Protein AF-A0ABD3KG36-F1 (afdb_monomer_lite)

Foldseek 3Di:
DDDDDDPPPPDDDDDDDDDDDPDDDDDDDDDDDDDDDDDDDDDDDDDDDDDDDDDDDDDPPDPPDPPPPDDPPPPCPDDVVVVVVVVVVVVVVVVVVVVVVVVVVVVVVVVVVVVVVVVVVVVVVVVVVVVVVVVVVVVVVVVVVVVVVVVVVVVVVVVVVVVVVVVVVVVVVVVVVVVVVVVVVVVVVCVVVVPDDPPPDDDPDD

Secondary structure (DSSP, 8-state):
-----------PPPPPPPP-PPPPPPPPPPPP---------------------------------------------S-HHHHHHHHHHHHHHHHHHHHHHHHHHHHHHHHHHHHHHHHHHHHHHHHHHHHHHHHHHHHHHHHHHHHHHHHHHHHHHHHHHHHHHHHHHHHHHHHHHHHHHHHHHHHHHHHHHT---TT--SS---

Structure (mmCIF, N/CA/C/O backbone):
data_AF-A0ABD3KG36-F1
#
_entry.id   AF-A0ABD3KG36-F1
#
loop_
_atom_site.group_PDB
_atom_site.id
_atom_site.type_symbol
_atom_site.label_atom_id
_atom_site.label_alt_id
_atom_site.label_comp_id
_atom_site.label_asym_id
_atom_site.label_entity_id
_atom_site.label_seq_id
_atom_site.pdbx_PDB_ins_code
_atom_site.Cartn_x
_atom_site.Cartn_y
_atom_site.Cartn_z
_atom_site.occupancy
_atom_site.B_iso_or_equiv
_atom_site.auth_seq_id
_atom_site.auth_comp_id
_atom_site.auth_asym_id
_atom_site.auth_atom_id
_atom_site.pdbx_PDB_model_num
ATOM 1 N N . MET A 1 1 ? -66.578 6.302 32.938 1.00 40.97 1 MET A N 1
ATOM 2 C CA . MET A 1 1 ? -65.905 7.606 33.119 1.00 40.97 1 MET A CA 1
ATOM 3 C C . MET A 1 1 ? -64.472 7.309 33.538 1.00 40.97 1 MET A C 1
ATOM 5 O O . MET A 1 1 ? -64.312 6.647 34.552 1.00 40.97 1 MET A O 1
ATOM 9 N N . ALA A 1 2 ? -63.443 7.667 32.778 1.00 44.34 2 ALA A N 1
ATOM 10 C CA . ALA A 1 2 ? -63.460 8.282 31.448 1.00 44.34 2 ALA A CA 1
ATOM 11 C C . ALA A 1 2 ? -62.473 7.566 30.510 1.00 44.34 2 ALA A C 1
ATOM 13 O O . ALA A 1 2 ? -61.521 6.939 30.967 1.00 44.34 2 ALA A O 1
ATOM 14 N N . GLU A 1 3 ? -62.765 7.643 29.216 1.00 46.91 3 GLU A N 1
ATOM 15 C CA . GLU A 1 3 ? -61.807 7.419 28.130 1.00 46.91 3 GLU A CA 1
ATOM 16 C C . GLU A 1 3 ? -61.189 8.788 27.761 1.00 46.91 3 GLU A C 1
ATOM 18 O O . GLU A 1 3 ? -61.653 9.799 28.290 1.00 46.91 3 GLU A O 1
ATOM 23 N N . GLU A 1 4 ? -60.180 8.825 26.879 1.00 52.03 4 GLU A N 1
ATOM 24 C CA . GLU A 1 4 ? -59.377 10.024 26.528 1.00 52.03 4 GLU A CA 1
ATOM 25 C C . GLU A 1 4 ? -58.545 10.637 27.687 1.00 52.03 4 GLU A C 1
ATOM 27 O O . GLU A 1 4 ? -58.865 10.513 28.866 1.00 52.03 4 GLU A O 1
ATOM 32 N N . ASP A 1 5 ? -57.417 11.312 27.446 1.00 54.12 5 ASP A N 1
ATOM 33 C CA . ASP A 1 5 ? -56.493 11.289 26.299 1.00 54.12 5 ASP A CA 1
ATOM 34 C C . ASP A 1 5 ? -55.080 11.610 26.818 1.00 54.12 5 ASP A C 1
ATOM 36 O O . ASP A 1 5 ? -54.905 12.585 27.544 1.00 54.12 5 ASP A O 1
ATOM 40 N N . GLN A 1 6 ? -54.079 10.815 26.414 1.00 51.75 6 GLN A N 1
ATOM 41 C CA . GLN A 1 6 ? -52.673 11.239 26.322 1.00 51.75 6 GLN A CA 1
ATOM 42 C C . GLN A 1 6 ? -51.944 10.496 25.184 1.00 51.75 6 GLN A C 1
ATOM 44 O O . GLN A 1 6 ? -50.951 9.794 25.405 1.00 51.75 6 GLN A O 1
ATOM 49 N N . ARG A 1 7 ? -52.379 10.666 23.927 1.00 57.72 7 ARG A N 1
ATOM 50 C CA . ARG A 1 7 ? -51.543 10.328 22.754 1.00 57.72 7 ARG A CA 1
ATOM 51 C C . ARG A 1 7 ? -50.406 11.347 22.588 1.00 57.72 7 ARG A C 1
ATOM 53 O O . ARG A 1 7 ? -50.377 12.143 21.652 1.00 57.72 7 ARG A O 1
ATOM 60 N N . ALA A 1 8 ? -49.426 11.289 23.492 1.00 57.50 8 ALA A N 1
ATOM 61 C CA . ALA A 1 8 ? -48.210 12.095 23.429 1.00 57.50 8 ALA A CA 1
ATOM 62 C C . ALA A 1 8 ? -47.490 11.882 22.082 1.00 57.50 8 ALA A C 1
ATOM 64 O O . ALA A 1 8 ? -46.948 10.810 21.805 1.00 57.50 8 ALA A O 1
ATOM 65 N N . ALA A 1 9 ? -47.515 12.904 21.223 1.00 58.00 9 ALA A N 1
ATOM 66 C CA . ALA A 1 9 ? -47.020 12.808 19.855 1.00 58.00 9 ALA A CA 1
ATOM 67 C C . ALA A 1 9 ? -45.500 12.575 19.828 1.00 58.00 9 ALA A C 1
ATOM 69 O O . ALA A 1 9 ? -44.713 13.470 20.144 1.00 58.00 9 ALA A O 1
ATOM 70 N N . TYR A 1 10 ? -45.087 11.372 19.420 1.00 47.84 10 TYR A N 1
ATOM 71 C CA . TYR A 1 10 ? -43.683 10.961 19.377 1.00 47.84 10 TYR A CA 1
ATOM 72 C C . TYR A 1 10 ? -42.945 11.657 18.220 1.00 47.84 10 TYR A C 1
ATOM 74 O O . TYR A 1 10 ? -42.792 11.124 17.120 1.00 47.84 10 TYR A O 1
ATOM 82 N N . LYS A 1 11 ? -42.537 12.907 18.452 1.00 65.19 11 LYS A N 1
ATOM 83 C CA . LYS A 1 11 ? -41.874 13.756 17.460 1.00 65.19 11 LYS A CA 1
ATOM 84 C C . LYS A 1 11 ? -40.488 13.189 17.144 1.00 65.19 11 LYS A C 1
ATOM 86 O O . LYS A 1 11 ? -39.602 13.205 17.995 1.00 65.19 11 LYS A O 1
ATOM 91 N N . ALA A 1 12 ? -40.315 12.682 15.923 1.00 67.50 12 ALA A N 1
ATOM 92 C CA . ALA A 1 12 ? -39.063 12.074 15.485 1.00 67.50 12 ALA A CA 1
ATOM 93 C C . ALA A 1 12 ? -37.871 13.048 15.639 1.00 67.50 12 ALA A C 1
ATOM 95 O O . ALA A 1 12 ? -38.026 14.244 15.363 1.00 67.50 12 ALA A O 1
ATOM 96 N N . PRO A 1 13 ? -36.686 12.565 16.065 1.00 68.25 13 PRO A N 1
ATOM 97 C CA . PRO A 1 13 ? -35.500 13.404 16.189 1.00 68.25 13 PRO A CA 1
ATOM 98 C C . PRO A 1 13 ? -35.068 13.943 14.820 1.00 68.25 13 PRO A C 1
ATOM 100 O O . PRO A 1 13 ? -35.192 13.264 13.799 1.00 68.25 13 PRO A O 1
ATOM 103 N N . ALA A 1 14 ? -34.553 15.173 14.801 1.00 72.50 14 ALA A N 1
ATOM 104 C CA . ALA A 1 14 ? -34.110 15.820 13.571 1.00 72.50 14 ALA A CA 1
ATOM 105 C C . ALA A 1 14 ? -32.947 15.046 12.910 1.00 72.50 14 ALA A C 1
ATOM 107 O O . ALA A 1 14 ? -32.081 14.525 13.620 1.00 72.50 14 ALA A O 1
ATOM 108 N N . PRO A 1 15 ? -32.889 14.977 11.565 1.00 73.12 15 PRO A N 1
ATOM 109 C CA . PRO A 1 15 ? -31.796 14.310 10.867 1.00 73.12 15 PRO A CA 1
ATOM 110 C C . PRO A 1 15 ? -30.461 15.016 11.135 1.00 73.12 15 PRO A C 1
ATOM 112 O O . PRO A 1 15 ? -30.390 16.245 11.170 1.00 73.12 15 PRO A O 1
ATOM 115 N N . PHE A 1 16 ? -29.394 14.230 11.296 1.00 66.50 16 PHE A N 1
ATOM 116 C CA . PHE A 1 16 ? -28.053 1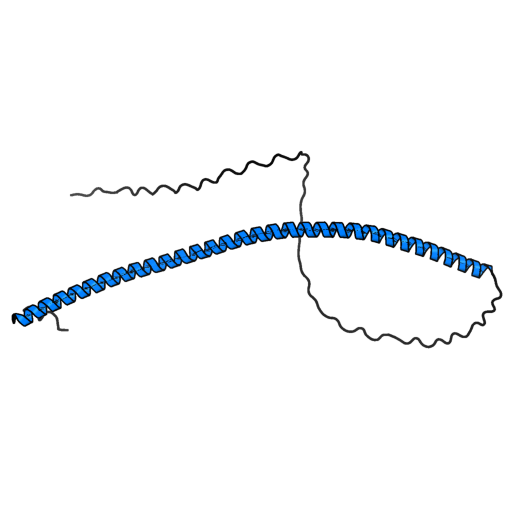4.748 11.569 1.00 66.50 16 PHE A CA 1
ATOM 117 C C . PHE A 1 16 ? -27.581 15.738 10.486 1.00 66.50 16 PHE A C 1
ATOM 119 O O . PHE A 1 16 ? -27.806 15.490 9.295 1.00 66.50 16 PHE A O 1
ATOM 126 N N . PRO A 1 17 ? -26.873 16.823 10.859 1.00 70.06 17 PRO A N 1
ATOM 127 C CA . PRO A 1 17 ? -26.288 17.734 9.885 1.00 70.06 17 PRO A CA 1
ATOM 128 C C . PRO A 1 17 ? -25.271 16.984 9.016 1.00 70.06 17 PRO A C 1
ATOM 130 O O . PRO A 1 17 ? -24.325 16.372 9.515 1.00 70.06 17 PRO A O 1
ATOM 133 N N . ARG A 1 18 ? -25.466 17.030 7.694 1.00 69.12 18 ARG A N 1
ATOM 134 C CA . ARG A 1 18 ? -24.527 16.449 6.729 1.00 69.12 18 ARG A CA 1
ATOM 135 C C . ARG A 1 18 ? -23.174 17.171 6.855 1.00 69.12 18 ARG A C 1
ATOM 137 O O . ARG A 1 18 ? -23.177 18.401 6.815 1.00 69.12 18 ARG A O 1
ATOM 144 N N . PRO A 1 19 ? -22.034 16.457 6.946 1.00 63.38 19 PRO A N 1
ATOM 145 C CA . PRO A 1 19 ? -20.720 17.092 6.985 1.00 63.38 19 PRO A CA 1
ATOM 146 C C . PRO A 1 19 ? -20.525 18.042 5.801 1.00 63.38 19 PRO A C 1
ATOM 148 O O . PRO A 1 19 ? -20.663 17.644 4.640 1.00 63.38 19 PRO A O 1
ATOM 151 N N . THR A 1 20 ? -20.209 19.301 6.093 1.00 63.84 20 THR A N 1
ATOM 152 C CA . THR A 1 20 ? -19.907 20.314 5.083 1.00 63.84 20 THR A CA 1
ATOM 153 C C . THR A 1 20 ? -18.572 19.979 4.426 1.00 63.84 20 THR A C 1
ATOM 155 O O . THR A 1 20 ? -17.502 20.154 5.006 1.00 63.84 20 THR A O 1
ATOM 158 N N . ARG A 1 21 ? -18.627 19.468 3.191 1.00 67.19 21 ARG A N 1
ATOM 159 C CA . ARG A 1 21 ? -17.431 19.258 2.368 1.00 67.19 21 ARG A CA 1
ATOM 160 C C . ARG A 1 21 ? -16.723 20.613 2.194 1.00 67.19 21 ARG A C 1
ATOM 162 O O . ARG A 1 21 ? -17.381 21.542 1.723 1.00 67.19 21 ARG A O 1
ATOM 169 N N . PRO A 1 22 ? -15.428 20.747 2.540 1.00 74.25 22 PRO A N 1
ATOM 170 C CA . PRO A 1 22 ? -14.699 21.988 2.298 1.00 74.25 22 PRO A CA 1
ATOM 171 C C . PRO A 1 22 ? -14.693 22.310 0.794 1.00 74.25 22 PRO A C 1
ATOM 173 O O . PRO A 1 22 ? -14.743 21.383 -0.028 1.00 74.25 22 PRO A O 1
ATOM 176 N N . PRO A 1 23 ? -14.652 23.599 0.409 1.00 74.00 23 PRO A N 1
ATOM 177 C CA . PRO A 1 23 ? -14.590 23.976 -0.997 1.00 74.00 23 PRO A CA 1
ATOM 178 C C . PRO A 1 23 ? -13.350 23.352 -1.659 1.00 74.00 23 PRO A C 1
ATOM 180 O O . PRO A 1 23 ? -12.314 23.206 -1.002 1.00 74.00 23 PRO A O 1
ATOM 183 N N . PRO A 1 24 ? -13.431 22.955 -2.943 1.00 74.06 24 PRO A N 1
ATOM 184 C CA . PRO A 1 24 ? -12.251 22.498 -3.665 1.00 74.06 24 PRO A CA 1
ATOM 185 C C . PRO A 1 24 ? -11.207 23.627 -3.727 1.00 74.06 24 PRO A C 1
ATOM 187 O O . PRO A 1 24 ? -11.591 24.799 -3.787 1.00 74.06 24 PRO A O 1
ATOM 190 N N . PRO A 1 25 ? -9.900 23.306 -3.733 1.00 77.19 25 PRO A N 1
ATOM 191 C CA . PRO A 1 25 ? -8.873 24.311 -3.981 1.00 77.19 25 PRO A CA 1
ATOM 192 C C . PRO A 1 25 ? -9.091 24.958 -5.362 1.00 77.19 25 PRO A C 1
ATOM 194 O O . PRO A 1 25 ? -9.602 24.291 -6.269 1.00 77.19 25 PRO A O 1
ATOM 197 N N . PRO A 1 26 ? -8.715 26.238 -5.543 1.00 75.00 26 PRO A N 1
ATOM 198 C CA . PRO A 1 26 ? -8.823 26.896 -6.839 1.00 75.00 26 PRO A CA 1
ATOM 199 C C . PRO A 1 26 ? -7.979 26.150 -7.889 1.00 75.00 26 PRO A C 1
ATOM 201 O O . PRO A 1 26 ? -6.908 25.634 -7.554 1.00 75.00 26 PRO A O 1
ATOM 204 N N . PRO A 1 27 ? -8.440 26.070 -9.150 1.00 69.75 27 PRO A N 1
ATOM 205 C CA . PRO A 1 27 ? -7.689 25.400 -10.203 1.00 69.75 27 PRO A CA 1
ATOM 206 C C . PRO A 1 27 ? -6.368 26.137 -10.493 1.00 69.75 27 PRO A C 1
ATOM 208 O O . PRO A 1 27 ? -6.311 27.363 -10.360 1.00 69.75 27 PRO A O 1
ATOM 211 N N . PRO A 1 28 ? -5.310 25.422 -10.919 1.00 70.44 28 PRO A N 1
ATOM 212 C CA . PRO A 1 28 ? -4.103 26.063 -11.433 1.00 70.44 28 PRO A CA 1
ATOM 213 C C . PRO A 1 28 ? -4.425 26.894 -12.692 1.00 70.44 28 PRO A C 1
ATOM 215 O O . PRO A 1 28 ? -5.382 26.573 -13.405 1.00 70.44 28 PRO A O 1
ATOM 218 N N . PRO A 1 29 ? -3.643 27.948 -12.992 1.00 62.38 29 PRO A N 1
ATOM 219 C CA . PRO A 1 29 ? -3.858 28.770 -14.180 1.00 62.38 29 PRO A CA 1
ATOM 220 C C . PRO A 1 29 ? -3.738 27.926 -15.465 1.00 62.38 29 PRO A C 1
ATOM 222 O O . PRO A 1 29 ? -2.893 27.028 -15.528 1.00 62.38 29 PRO A O 1
ATOM 225 N N . PRO A 1 30 ? -4.576 28.184 -16.485 1.00 55.06 30 PRO A N 1
ATOM 226 C CA . PRO A 1 30 ? -4.678 27.312 -17.649 1.00 55.06 30 PRO A CA 1
ATOM 227 C C . PRO A 1 30 ? -3.452 27.421 -18.575 1.00 55.06 30 PRO A C 1
ATOM 229 O O . PRO A 1 30 ? -3.008 28.535 -18.865 1.00 55.06 30 PRO A O 1
ATOM 232 N N . PRO A 1 31 ? -2.934 26.298 -19.110 1.00 55.38 31 PRO A N 1
ATOM 233 C CA . PRO A 1 31 ? -2.068 26.325 -20.284 1.00 55.38 31 PRO A CA 1
ATOM 234 C C . PRO A 1 31 ? -2.872 26.727 -21.533 1.00 55.38 31 PRO A C 1
ATOM 236 O O . PRO A 1 31 ? -4.088 26.533 -21.592 1.00 55.38 31 PRO A O 1
ATOM 239 N N . ALA A 1 32 ? -2.197 27.272 -22.545 1.00 41.72 32 ALA A N 1
ATOM 240 C CA . ALA A 1 32 ? -2.843 27.677 -23.793 1.00 41.72 32 ALA A CA 1
ATOM 241 C C . ALA A 1 32 ? -3.321 26.468 -24.629 1.00 41.72 32 ALA A C 1
ATOM 243 O O . ALA A 1 32 ? -2.584 25.502 -24.820 1.00 41.72 32 ALA A O 1
ATOM 244 N N . ALA A 1 33 ? -4.554 26.560 -25.132 1.00 40.12 33 ALA A N 1
ATOM 245 C CA . ALA A 1 33 ? -5.187 25.683 -26.131 1.00 40.12 33 ALA A CA 1
ATOM 246 C C . ALA A 1 33 ? -4.896 26.206 -27.569 1.00 40.12 33 ALA A C 1
ATOM 248 O O . ALA A 1 33 ? -4.331 27.303 -27.657 1.00 40.12 33 ALA A O 1
ATOM 249 N N . PRO A 1 34 ? -5.281 25.541 -28.693 1.00 44.28 34 PRO A N 1
ATOM 250 C CA . PRO A 1 34 ? -6.168 24.370 -28.896 1.00 44.28 34 PRO A CA 1
ATOM 251 C C . PRO A 1 34 ? -5.430 23.182 -29.596 1.00 44.28 34 PRO A C 1
ATOM 253 O O . PRO A 1 34 ? -4.205 23.163 -29.559 1.00 44.28 34 PRO A O 1
ATOM 256 N N . GLU A 1 35 ? -6.009 22.113 -30.175 1.00 36.38 35 GLU A N 1
ATOM 257 C CA . GLU A 1 35 ? -7.391 21.709 -30.540 1.00 36.38 35 GLU A CA 1
ATOM 258 C C . GLU A 1 35 ? -7.747 20.269 -30.079 1.00 36.38 35 GLU A C 1
ATOM 260 O O . GLU A 1 35 ? -6.938 19.554 -29.489 1.00 36.38 35 GLU A O 1
ATOM 265 N N . GLU A 1 36 ? -8.977 19.829 -30.372 1.00 32.34 36 GLU A N 1
ATOM 266 C CA . GLU A 1 36 ? -9.433 18.434 -30.275 1.00 32.34 36 GLU A CA 1
ATOM 267 C C . GLU A 1 36 ? -9.136 17.622 -31.554 1.00 32.34 36 GLU A C 1
ATOM 269 O O . GLU A 1 36 ? -9.196 18.175 -32.650 1.00 32.34 36 GLU A O 1
ATOM 274 N N . ARG A 1 37 ? -9.030 16.281 -31.445 1.00 35.00 37 ARG A N 1
ATOM 275 C CA . ARG A 1 37 ? -10.054 15.351 -32.006 1.00 35.00 37 ARG A CA 1
ATOM 276 C C . ARG A 1 37 ? -9.791 13.852 -31.758 1.00 35.00 37 ARG A C 1
ATOM 278 O O . ARG A 1 37 ? -8.978 13.216 -32.412 1.00 35.00 37 ARG A O 1
ATOM 285 N N . THR A 1 38 ? -10.605 13.296 -30.855 1.00 27.61 38 THR A N 1
ATOM 286 C CA . THR A 1 38 ? -11.368 12.026 -30.971 1.00 27.61 38 THR A CA 1
ATOM 287 C C . THR A 1 38 ? -10.770 10.759 -31.620 1.00 27.61 38 THR A C 1
ATOM 289 O O . THR A 1 38 ? -10.516 10.728 -32.821 1.00 27.61 38 THR A O 1
ATOM 292 N N . SER A 1 39 ? -10.886 9.654 -30.858 1.00 34.50 39 SER A N 1
ATOM 293 C CA . SER A 1 39 ? -11.114 8.230 -31.236 1.00 34.50 39 SER A CA 1
ATOM 294 C C . SER A 1 39 ? -10.013 7.242 -30.801 1.00 34.50 39 SER A C 1
ATOM 296 O O . SER A 1 39 ? -8.845 7.596 -30.736 1.00 34.50 39 SER A O 1
ATOM 298 N N . ARG A 1 40 ? -10.308 5.948 -30.598 1.00 29.70 40 ARG A N 1
ATOM 299 C CA . ARG A 1 40 ? -11.126 5.246 -29.569 1.00 29.70 40 ARG A CA 1
ATOM 300 C C . ARG A 1 40 ? -11.218 3.759 -29.972 1.00 29.70 40 ARG A C 1
ATOM 302 O O . ARG A 1 40 ? -11.674 3.472 -31.069 1.00 29.70 40 ARG A O 1
ATOM 309 N N . ALA A 1 41 ? -10.964 2.859 -29.011 1.00 30.55 41 ALA A N 1
ATOM 310 C CA . ALA A 1 41 ? -11.044 1.386 -29.105 1.00 30.55 41 ALA A CA 1
ATOM 311 C C . ALA A 1 41 ? -9.900 0.712 -29.912 1.00 30.55 41 ALA A C 1
ATOM 313 O O . ALA A 1 41 ? -9.328 1.336 -30.794 1.00 30.55 41 ALA A O 1
ATOM 314 N N . LYS A 1 42 ? -9.492 -0.536 -29.617 1.00 29.34 42 LYS A N 1
ATOM 315 C CA . LYS A 1 42 ? -10.020 -1.525 -28.641 1.00 29.34 42 LYS A CA 1
ATOM 316 C C . LYS A 1 42 ? -8.896 -2.360 -27.971 1.00 29.34 42 LYS A C 1
ATOM 318 O O . LYS A 1 42 ? -7.780 -2.424 -28.468 1.00 29.34 42 LYS A O 1
ATOM 323 N N . LYS A 1 43 ? -9.264 -3.002 -26.851 1.00 28.12 43 LYS A N 1
ATOM 324 C CA . LYS A 1 43 ? -8.712 -4.232 -26.220 1.00 28.12 43 LYS A CA 1
ATOM 325 C C . LYS A 1 43 ? -8.604 -5.394 -27.254 1.00 28.12 43 LYS A C 1
ATOM 327 O O . LYS A 1 43 ? -9.086 -5.220 -28.369 1.00 28.12 43 LYS A O 1
ATOM 332 N N . GLU A 1 44 ? -8.047 -6.589 -27.029 1.00 29.80 44 GLU A N 1
ATOM 333 C CA . GLU A 1 44 ? -7.830 -7.505 -25.878 1.00 29.80 44 GLU A CA 1
ATOM 334 C C . GLU A 1 44 ? -6.550 -8.377 -26.160 1.00 29.80 44 GLU A C 1
ATOM 336 O O . GLU A 1 44 ? -6.179 -8.458 -27.325 1.00 29.80 44 GLU A O 1
ATOM 341 N N . GLU A 1 45 ? -5.860 -9.135 -25.276 1.00 30.78 45 GLU A N 1
ATOM 342 C CA . GLU A 1 45 ? -5.658 -9.201 -23.799 1.00 30.78 45 GLU A CA 1
ATOM 343 C C . GLU A 1 45 ? -4.632 -10.355 -23.445 1.00 30.78 45 GLU A C 1
ATOM 345 O O . GLU A 1 45 ? -4.585 -11.325 -24.195 1.00 30.78 45 GLU A O 1
ATOM 350 N N . LYS A 1 46 ? -3.886 -10.298 -22.306 1.00 29.53 46 LYS A N 1
ATOM 351 C CA . LYS A 1 46 ? -3.014 -11.348 -21.645 1.00 29.53 46 LYS A CA 1
ATOM 352 C C . LYS A 1 46 ? -1.646 -11.781 -22.258 1.00 29.53 46 LYS A C 1
ATOM 354 O O . LYS A 1 46 ? -1.387 -11.499 -23.418 1.00 29.53 46 LYS A O 1
ATOM 359 N N . GLU A 1 47 ? -0.754 -12.549 -21.583 1.00 28.58 47 GLU A N 1
ATOM 360 C CA . GLU A 1 47 ? -0.222 -12.592 -20.179 1.00 28.58 47 GLU A CA 1
ATOM 361 C C . GLU A 1 47 ? 0.755 -13.793 -19.977 1.00 28.58 47 GLU A C 1
ATOM 363 O O . GLU A 1 47 ? 0.391 -14.911 -20.313 1.00 28.58 47 GLU A O 1
ATOM 368 N N . ALA A 1 48 ? 1.927 -13.550 -19.357 1.00 34.09 48 ALA A N 1
ATOM 369 C CA . ALA A 1 48 ? 2.872 -14.491 -18.697 1.00 34.09 48 ALA A CA 1
ATOM 370 C C . ALA A 1 48 ? 3.502 -15.704 -19.467 1.00 34.09 48 ALA A C 1
ATOM 372 O O . ALA A 1 48 ? 2.943 -16.204 -20.439 1.00 34.09 48 ALA A O 1
ATOM 373 N N . PRO A 1 49 ? 4.696 -16.194 -19.044 1.00 49.34 49 PRO A N 1
ATOM 374 C CA . PRO A 1 49 ? 5.381 -17.361 -19.626 1.00 49.34 49 PRO A CA 1
ATOM 375 C C . PRO A 1 49 ? 5.377 -18.598 -18.703 1.00 49.34 49 PRO A C 1
ATOM 377 O O . PRO A 1 49 ? 5.190 -18.451 -17.499 1.00 49.34 49 PRO A O 1
ATOM 380 N N . GLU A 1 50 ? 5.785 -19.773 -19.209 1.00 31.14 50 GLU A N 1
ATOM 381 C CA . GLU A 1 50 ? 6.647 -20.653 -18.399 1.00 31.14 50 GLU A CA 1
ATOM 382 C C . GLU A 1 50 ? 7.579 -21.589 -19.198 1.00 31.14 50 GLU A C 1
ATOM 384 O O . GLU A 1 50 ? 7.414 -21.841 -20.390 1.00 31.14 50 GLU A O 1
ATOM 389 N N . ASN A 1 51 ? 8.627 -22.022 -18.500 1.00 32.66 51 ASN A N 1
ATOM 390 C CA . ASN A 1 51 ? 9.816 -22.758 -18.934 1.00 32.66 51 ASN A CA 1
ATOM 391 C C . ASN A 1 51 ? 9.541 -24.264 -19.139 1.00 32.66 51 ASN A C 1
ATOM 393 O O . ASN A 1 51 ? 8.808 -24.837 -18.339 1.00 32.66 51 ASN A O 1
ATOM 397 N N . ASN A 1 52 ? 10.194 -24.929 -20.110 1.00 32.84 52 ASN A N 1
ATOM 398 C CA . ASN A 1 52 ? 10.532 -26.362 -19.996 1.00 32.84 52 ASN A CA 1
ATOM 399 C C . ASN A 1 52 ? 11.678 -26.824 -20.935 1.00 32.84 52 ASN A C 1
ATOM 401 O O . ASN A 1 52 ? 11.483 -27.072 -22.121 1.00 32.84 52 ASN A O 1
ATOM 405 N N . VAL A 1 53 ? 12.877 -26.933 -20.354 1.00 34.19 53 VAL A N 1
ATOM 406 C CA . VAL A 1 53 ? 13.894 -28.006 -20.494 1.00 34.19 53 VAL A CA 1
ATOM 407 C C . VAL A 1 53 ? 13.930 -28.851 -21.794 1.00 34.19 53 VAL A C 1
ATOM 409 O O . VAL A 1 53 ? 13.068 -29.689 -22.044 1.00 34.19 53 VAL A O 1
ATOM 412 N N . SER A 1 54 ? 15.037 -28.740 -22.541 1.00 38.09 54 SER A N 1
ATOM 413 C CA . SER A 1 54 ? 15.437 -29.634 -23.650 1.00 38.09 54 SER A CA 1
ATOM 414 C C . SER A 1 54 ? 15.813 -31.055 -23.185 1.00 38.09 54 SER A C 1
ATOM 416 O O . SER A 1 54 ? 16.189 -31.241 -22.027 1.00 38.09 54 SER A O 1
ATOM 418 N N . PRO A 1 55 ? 15.885 -32.045 -24.100 1.00 37.84 55 PRO A N 1
ATOM 419 C CA . PRO A 1 55 ? 17.236 -32.495 -24.484 1.00 37.84 55 PRO A CA 1
ATOM 420 C C . PRO A 1 55 ? 17.402 -32.974 -25.949 1.00 37.84 55 PRO A C 1
ATOM 422 O O . PRO A 1 55 ? 16.448 -33.112 -26.703 1.00 37.84 55 PRO A O 1
ATOM 425 N N . ALA A 1 56 ? 18.655 -33.307 -26.285 1.00 28.62 56 ALA A N 1
ATOM 426 C CA . ALA A 1 56 ? 19.080 -34.242 -27.337 1.00 28.62 56 ALA A CA 1
ATOM 427 C C . ALA A 1 56 ? 18.780 -33.917 -28.822 1.00 28.62 56 ALA A C 1
ATOM 429 O O . ALA A 1 56 ? 17.873 -34.472 -29.433 1.00 28.62 56 ALA A O 1
ATOM 430 N N . ILE A 1 57 ? 19.721 -33.207 -29.458 1.00 32.50 57 ILE A N 1
ATOM 431 C CA . ILE A 1 57 ? 20.244 -33.604 -30.781 1.00 32.50 57 ILE A CA 1
ATOM 432 C C . ILE A 1 57 ? 21.776 -33.625 -30.747 1.00 32.50 57 ILE A C 1
ATOM 434 O O . ILE A 1 57 ? 22.453 -32.687 -31.161 1.00 32.50 57 ILE A O 1
ATOM 438 N N . ALA A 1 58 ? 22.321 -34.720 -30.221 1.00 33.03 58 ALA A N 1
ATOM 439 C CA . ALA A 1 58 ? 23.690 -35.115 -30.525 1.00 33.03 58 ALA A CA 1
ATOM 440 C C . ALA A 1 58 ? 23.745 -35.794 -31.911 1.00 33.03 58 ALA A C 1
ATOM 442 O O . ALA A 1 58 ? 22.727 -36.224 -32.447 1.00 33.03 58 ALA A O 1
ATOM 443 N N . GLU A 1 59 ? 24.960 -35.935 -32.444 1.00 36.38 59 GLU A N 1
ATOM 444 C CA . GLU A 1 59 ? 25.321 -37.028 -33.356 1.00 36.38 59 GLU A CA 1
ATOM 445 C C . GLU A 1 59 ? 24.582 -37.125 -34.712 1.00 36.38 59 GLU A C 1
ATOM 447 O O . GLU A 1 59 ? 23.902 -38.100 -35.019 1.00 36.38 59 GLU A O 1
ATOM 452 N N . LYS A 1 60 ? 24.859 -36.165 -35.609 1.00 35.41 60 LYS A N 1
ATOM 453 C CA . LYS A 1 60 ? 24.994 -36.439 -37.061 1.00 35.41 60 LYS A CA 1
ATOM 454 C C . LYS A 1 60 ? 26.233 -35.774 -37.671 1.00 35.41 60 LYS A C 1
ATOM 456 O O . LYS A 1 60 ? 26.174 -35.161 -38.732 1.00 35.41 60 LYS A O 1
ATOM 461 N N . TYR A 1 61 ? 27.376 -35.917 -36.999 1.00 36.34 61 TYR A N 1
ATOM 462 C CA . TYR A 1 61 ? 28.672 -35.580 -37.588 1.00 36.34 61 TYR A CA 1
ATOM 463 C C . TYR A 1 61 ? 29.169 -36.770 -38.418 1.00 36.34 61 TYR A C 1
ATOM 465 O O . TYR A 1 61 ? 29.942 -37.596 -37.939 1.00 36.34 61 TYR A O 1
ATOM 473 N N . SER A 1 62 ? 28.685 -36.905 -39.656 1.00 32.16 62 SER A N 1
ATOM 474 C CA . SER A 1 62 ? 29.261 -37.877 -40.590 1.00 32.16 62 SER A CA 1
ATOM 475 C C . SER A 1 62 ? 30.683 -37.437 -40.955 1.00 32.16 62 SER A C 1
ATOM 477 O O . SER A 1 62 ? 30.826 -36.367 -41.551 1.00 32.16 62 SER A O 1
ATOM 479 N N . PRO A 1 63 ? 31.734 -38.226 -40.658 1.00 35.78 63 PRO A N 1
ATOM 480 C CA . PRO A 1 63 ? 33.048 -37.960 -41.219 1.00 35.78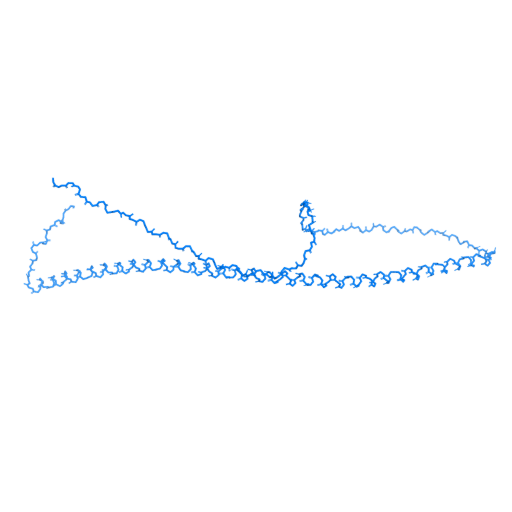 63 PRO A CA 1
ATOM 481 C C . PRO A 1 63 ? 32.951 -38.160 -42.732 1.00 35.78 63 PRO A C 1
ATOM 483 O O . PRO A 1 63 ? 32.701 -39.270 -43.208 1.00 35.78 63 PRO A O 1
ATOM 486 N N . ALA A 1 64 ? 33.093 -37.075 -43.493 1.00 30.95 64 ALA A N 1
ATOM 487 C CA . ALA A 1 64 ? 33.122 -37.160 -44.944 1.00 30.95 64 ALA A CA 1
ATOM 488 C C . ALA A 1 64 ? 34.275 -38.083 -45.367 1.00 30.95 64 ALA A C 1
ATOM 490 O O . ALA A 1 64 ? 35.397 -37.953 -44.874 1.00 30.95 64 ALA A O 1
ATOM 491 N N . VAL A 1 65 ? 33.980 -39.027 -46.266 1.00 38.28 65 VAL A N 1
ATOM 492 C CA . VAL A 1 65 ? 34.971 -39.945 -46.842 1.00 38.28 65 VAL A CA 1
ATOM 493 C C . VAL A 1 65 ? 36.165 -39.125 -47.346 1.00 38.28 65 VAL A C 1
ATOM 495 O O . VAL A 1 65 ? 35.926 -38.102 -47.992 1.00 38.28 65 VAL A O 1
ATOM 498 N N . PRO A 1 66 ? 37.427 -39.540 -47.101 1.00 36.31 66 PRO A N 1
ATOM 499 C CA . PRO A 1 66 ? 38.596 -38.855 -47.640 1.00 36.31 66 PRO A CA 1
ATOM 500 C C . PRO A 1 66 ? 38.582 -38.956 -49.168 1.00 36.31 66 PRO A C 1
ATOM 502 O O . PRO A 1 66 ? 39.095 -39.905 -49.765 1.00 36.31 66 PRO A O 1
ATOM 505 N N . GLN A 1 67 ? 37.941 -37.978 -49.806 1.00 33.69 67 GLN A N 1
ATOM 506 C CA . GLN A 1 67 ? 37.867 -37.881 -51.249 1.00 33.69 67 GLN A CA 1
ATOM 507 C C . GLN A 1 67 ? 39.284 -37.614 -51.738 1.00 33.69 67 GLN A C 1
ATOM 509 O O . GLN A 1 67 ? 39.872 -36.573 -51.452 1.00 33.69 67 GLN A O 1
ATOM 514 N N . LYS A 1 68 ? 39.856 -38.607 -52.420 1.00 45.31 68 LYS A N 1
ATOM 515 C CA . LYS A 1 68 ? 41.228 -38.573 -52.913 1.00 45.31 68 LYS A CA 1
ATOM 516 C C . LYS A 1 68 ? 41.310 -37.593 -54.083 1.00 45.31 68 LYS A C 1
ATOM 518 O O . LYS A 1 68 ? 41.258 -38.007 -55.239 1.00 45.31 68 LYS A O 1
ATOM 523 N N . VAL A 1 69 ? 41.382 -36.300 -53.766 1.00 33.84 69 VAL A N 1
ATOM 524 C CA . VAL A 1 69 ? 41.678 -35.232 -54.723 1.00 33.84 69 VAL A CA 1
ATOM 525 C C . VAL A 1 69 ? 43.056 -35.544 -55.290 1.00 33.84 69 VAL A C 1
ATOM 527 O O . VAL A 1 69 ? 44.064 -35.377 -54.613 1.00 33.84 69 VAL A O 1
ATOM 530 N N . ALA A 1 70 ? 43.080 -36.099 -56.499 1.00 37.66 70 ALA A N 1
ATOM 531 C CA . ALA A 1 70 ? 44.316 -36.295 -57.232 1.00 37.66 70 ALA A CA 1
ATOM 532 C C . ALA A 1 70 ? 44.881 -34.915 -57.564 1.00 37.66 70 ALA A C 1
ATOM 534 O O . ALA A 1 70 ? 44.141 -34.075 -58.077 1.00 37.66 70 ALA A O 1
ATOM 535 N N . ASP A 1 71 ? 46.161 -34.697 -57.270 1.00 48.03 71 ASP A N 1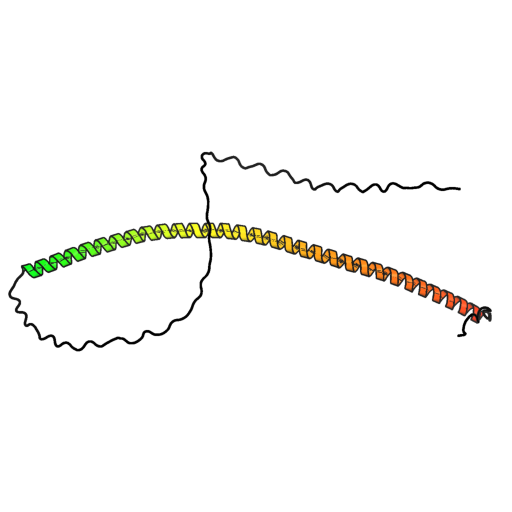
ATOM 536 C CA . ASP A 1 71 ? 46.832 -33.426 -57.508 1.00 48.03 71 ASP A CA 1
ATOM 537 C C . ASP A 1 71 ? 46.673 -33.008 -58.979 1.00 48.03 71 ASP A C 1
ATOM 539 O O . ASP A 1 71 ? 47.234 -33.659 -59.872 1.00 48.03 71 ASP A O 1
ATOM 543 N N . PRO A 1 72 ? 45.966 -31.902 -59.276 1.00 45.00 72 PRO A N 1
ATOM 544 C CA . PRO A 1 72 ? 46.217 -31.207 -60.514 1.00 45.00 72 PRO A CA 1
ATOM 545 C C . PRO A 1 72 ? 47.617 -30.616 -60.361 1.00 45.00 72 PRO A C 1
ATOM 547 O O . PRO A 1 72 ? 47.822 -29.662 -59.610 1.00 45.00 72 PRO A O 1
ATOM 550 N N . VAL A 1 73 ? 48.595 -31.170 -61.083 1.00 54.03 73 VAL A N 1
ATOM 551 C CA . VAL A 1 73 ? 49.855 -30.464 -61.351 1.00 54.03 73 VAL A CA 1
ATOM 552 C C . VAL A 1 73 ? 49.511 -29.312 -62.292 1.00 54.03 73 VAL A C 1
ATOM 554 O O . VAL A 1 73 ? 49.679 -29.390 -63.512 1.00 54.03 73 VAL A O 1
ATOM 557 N N . GLU A 1 74 ? 48.926 -28.269 -61.709 1.00 47.59 74 GLU A N 1
ATOM 558 C CA . GLU A 1 74 ? 48.412 -27.113 -62.416 1.00 47.59 74 GLU A CA 1
ATOM 559 C C . GLU A 1 74 ? 49.604 -26.290 -62.895 1.00 47.59 74 GLU A C 1
ATOM 561 O O . GLU A 1 74 ? 50.269 -25.563 -62.155 1.00 47.59 74 GLU A O 1
ATOM 566 N N . LYS A 1 75 ? 49.945 -26.498 -64.166 1.00 47.19 75 LYS A N 1
ATOM 567 C CA . LYS A 1 75 ? 51.020 -25.780 -64.837 1.00 47.19 75 LYS A CA 1
ATOM 568 C C . LYS A 1 75 ? 50.600 -24.319 -64.950 1.00 47.19 75 LYS A C 1
ATOM 570 O O . LYS A 1 75 ? 49.865 -23.979 -65.872 1.00 47.19 75 LYS A O 1
ATOM 575 N N . TYR A 1 76 ? 51.094 -23.476 -64.043 1.00 51.12 76 TYR A N 1
ATOM 576 C CA . TYR A 1 76 ? 50.934 -22.018 -64.060 1.00 51.12 76 TYR A CA 1
ATOM 577 C C . TYR A 1 76 ? 51.493 -21.407 -65.362 1.00 51.12 76 TYR A C 1
ATOM 579 O O . TYR A 1 76 ? 52.618 -20.912 -65.418 1.00 51.12 76 TYR A O 1
ATOM 587 N N . SER A 1 77 ? 50.708 -21.477 -66.437 1.00 56.28 77 SER A N 1
ATOM 588 C CA . SER A 1 77 ? 51.064 -21.080 -67.802 1.00 56.28 77 SER A CA 1
ATOM 589 C C . SER A 1 77 ? 49.965 -20.177 -68.364 1.00 56.28 77 SER A C 1
ATOM 591 O O . SER A 1 77 ? 49.183 -20.537 -69.238 1.00 56.28 77 SER A O 1
ATOM 593 N N . GLY A 1 78 ? 49.894 -18.998 -67.753 1.00 54.34 78 GLY A N 1
ATOM 594 C CA . GLY A 1 78 ? 48.801 -18.040 -67.858 1.00 54.34 78 GLY A CA 1
ATOM 595 C C . GLY A 1 78 ? 48.438 -17.587 -66.447 1.00 54.34 78 GLY A C 1
ATOM 596 O O . GLY A 1 78 ? 48.061 -18.399 -65.616 1.00 54.34 78 GLY A O 1
ATOM 597 N N . GLY A 1 79 ? 48.593 -16.327 -66.067 1.00 52.97 79 GLY A N 1
ATOM 598 C CA . GLY 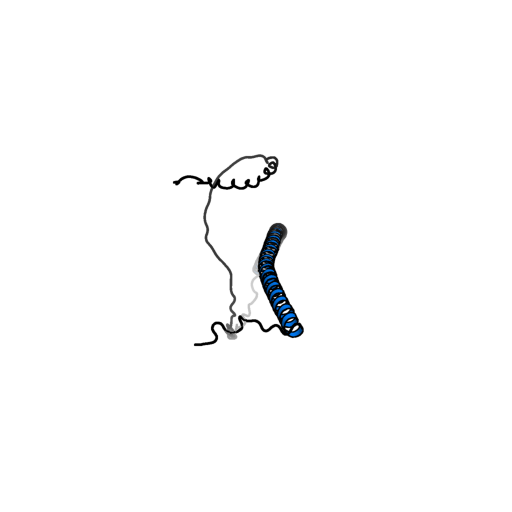A 1 79 ? 49.126 -15.149 -66.758 1.00 52.97 79 GLY A CA 1
ATOM 599 C C . GLY A 1 79 ? 48.814 -13.952 -65.854 1.00 52.97 79 GLY A C 1
ATOM 600 O O . GLY A 1 79 ? 47.813 -14.019 -65.146 1.00 52.97 79 GLY A O 1
ATOM 601 N N . SER A 1 80 ? 49.650 -12.901 -65.807 1.00 61.53 80 SER A N 1
ATOM 602 C CA . SER A 1 80 ? 49.558 -11.856 -64.750 1.00 61.53 80 SER A CA 1
ATOM 603 C C . SER A 1 80 ? 48.125 -11.376 -64.485 1.00 61.53 80 SER A C 1
ATOM 605 O O . SER A 1 80 ? 47.663 -11.388 -63.347 1.00 61.53 80 SER A O 1
ATOM 607 N N . ILE A 1 81 ? 47.414 -11.117 -65.585 1.00 66.25 81 ILE A N 1
ATOM 608 C CA . ILE A 1 81 ? 46.034 -10.638 -65.704 1.00 66.25 81 ILE A CA 1
ATOM 609 C C . ILE A 1 81 ? 45.042 -11.316 -64.743 1.00 66.25 81 ILE A C 1
ATOM 611 O O . ILE A 1 81 ? 44.181 -10.628 -64.203 1.00 66.25 81 ILE A O 1
ATOM 615 N N . ASP A 1 82 ? 45.144 -12.628 -64.503 1.00 81.00 82 ASP A N 1
ATOM 616 C CA . ASP A 1 82 ? 44.221 -13.317 -63.586 1.00 81.00 82 ASP A CA 1
ATOM 617 C C . ASP A 1 82 ? 44.506 -12.972 -62.116 1.00 81.00 82 ASP A C 1
ATOM 619 O O . ASP A 1 82 ? 43.600 -12.597 -61.371 1.00 81.00 82 ASP A O 1
ATOM 623 N N . ARG A 1 83 ? 45.785 -12.965 -61.712 1.00 85.12 83 ARG A N 1
ATOM 624 C CA . ARG A 1 83 ? 46.180 -12.517 -60.366 1.00 85.12 83 ARG A CA 1
ATOM 625 C C . ARG A 1 83 ? 45.862 -11.041 -60.152 1.00 85.12 83 ARG A C 1
ATOM 627 O O . ARG A 1 83 ? 45.400 -10.682 -59.073 1.00 85.12 83 ARG A O 1
ATOM 634 N N . ASP A 1 84 ? 46.036 -10.213 -61.176 1.00 87.62 84 ASP A N 1
ATOM 635 C CA . ASP A 1 84 ? 45.683 -8.792 -61.137 1.00 87.62 84 ASP A CA 1
ATOM 636 C C . ASP A 1 84 ? 44.155 -8.599 -60.979 1.00 87.62 84 ASP A C 1
ATOM 638 O O . ASP A 1 84 ? 43.705 -7.764 -60.190 1.00 87.62 84 ASP A O 1
ATOM 642 N N . ALA A 1 85 ? 43.338 -9.436 -61.632 1.00 89.81 85 ALA A N 1
ATOM 643 C CA . ALA A 1 85 ? 41.882 -9.448 -61.470 1.00 89.81 85 ALA A CA 1
ATOM 644 C C . ALA A 1 85 ? 41.423 -9.962 -60.089 1.00 89.81 85 ALA A C 1
ATOM 646 O O . ALA A 1 85 ? 40.466 -9.426 -59.524 1.00 89.81 85 ALA A O 1
ATOM 647 N N . VAL A 1 86 ? 42.096 -10.967 -59.518 1.00 91.88 86 VAL A N 1
ATOM 648 C CA . VAL A 1 86 ? 41.836 -11.451 -58.149 1.00 91.88 86 VAL A CA 1
ATOM 649 C C . VAL A 1 86 ? 42.220 -10.390 -57.112 1.00 91.88 86 VAL A C 1
ATOM 651 O O . VAL A 1 86 ? 41.434 -10.118 -56.204 1.00 91.88 86 VAL A O 1
ATOM 654 N N . LEU A 1 87 ? 43.370 -9.726 -57.268 1.00 93.12 87 LEU A N 1
ATOM 655 C CA . LEU A 1 87 ? 43.791 -8.624 -56.395 1.00 93.12 87 LEU A CA 1
ATOM 656 C C . LEU A 1 87 ? 42.791 -7.460 -56.428 1.00 93.12 87 LEU A C 1
ATOM 658 O O . LEU A 1 87 ? 42.415 -6.955 -55.370 1.00 93.12 87 LEU A O 1
ATOM 662 N N . ALA A 1 88 ? 42.286 -7.089 -57.609 1.00 93.06 88 ALA A N 1
ATOM 663 C CA . ALA A 1 88 ? 41.251 -6.063 -57.738 1.00 93.06 88 ALA A CA 1
ATOM 664 C C . ALA A 1 88 ? 39.957 -6.427 -56.980 1.00 93.06 88 ALA A C 1
ATOM 666 O O . ALA A 1 88 ? 39.373 -5.565 -56.319 1.00 93.06 88 ALA A O 1
ATOM 667 N N . ARG A 1 89 ? 39.530 -7.701 -57.008 1.00 93.62 89 ARG A N 1
ATOM 668 C CA . ARG A 1 89 ? 38.376 -8.179 -56.219 1.00 93.62 89 ARG A CA 1
ATOM 669 C C . ARG A 1 89 ? 38.634 -8.051 -54.721 1.00 93.62 89 ARG A C 1
ATOM 671 O O . ARG A 1 89 ? 37.855 -7.383 -54.043 1.00 93.62 89 ARG A O 1
ATOM 678 N N . VAL A 1 90 ? 39.763 -8.570 -54.233 1.00 95.62 90 VAL A N 1
ATOM 679 C CA . VAL A 1 90 ? 40.167 -8.482 -52.815 1.00 95.62 90 VAL A CA 1
ATOM 680 C C . VAL A 1 90 ? 40.267 -7.024 -52.345 1.00 95.62 90 VAL A C 1
ATOM 682 O O . VAL A 1 90 ? 39.865 -6.701 -51.227 1.00 95.62 90 VAL A O 1
ATOM 685 N N . GLU A 1 91 ? 40.729 -6.103 -53.195 1.00 95.25 91 GLU A N 1
ATOM 686 C CA . GLU A 1 91 ? 40.688 -4.669 -52.897 1.00 95.25 91 GLU A CA 1
ATOM 687 C C . GLU A 1 91 ? 39.262 -4.116 -52.788 1.00 95.25 91 GLU A C 1
ATOM 689 O O . GLU A 1 91 ? 38.983 -3.352 -51.860 1.00 95.25 91 GLU A O 1
ATOM 694 N N . THR A 1 92 ? 38.349 -4.477 -53.696 1.00 96.06 92 THR A N 1
ATOM 695 C CA . THR A 1 92 ? 36.945 -4.039 -53.596 1.00 96.06 92 THR A CA 1
ATOM 696 C C . THR A 1 92 ? 36.247 -4.620 -52.368 1.00 96.06 92 THR A C 1
ATOM 698 O O . THR A 1 92 ? 35.571 -3.880 -51.657 1.00 96.06 92 THR A O 1
ATOM 701 N N . GLU A 1 93 ? 36.486 -5.890 -52.042 1.00 96.06 93 GLU A N 1
ATOM 702 C CA . GLU A 1 93 ? 35.978 -6.554 -50.838 1.00 96.06 93 GLU A CA 1
ATOM 703 C C . GLU A 1 93 ? 36.500 -5.872 -49.567 1.00 96.06 93 GLU A C 1
ATOM 705 O O . GLU A 1 93 ? 35.716 -5.542 -48.678 1.00 96.06 93 GLU A O 1
ATOM 710 N N . LYS A 1 94 ? 37.799 -5.547 -49.510 1.00 98.00 94 LYS A N 1
ATOM 711 C CA . LYS A 1 94 ? 38.411 -4.782 -48.411 1.00 98.00 94 LYS A CA 1
ATOM 712 C C . LYS A 1 94 ? 37.789 -3.390 -48.249 1.00 98.00 94 LYS A C 1
ATOM 714 O O . LYS A 1 94 ? 37.548 -2.962 -47.120 1.00 98.00 94 LYS A O 1
ATOM 719 N N . ARG A 1 95 ? 37.519 -2.679 -49.352 1.00 97.62 95 ARG A N 1
ATOM 720 C CA . ARG A 1 95 ? 36.854 -1.360 -49.328 1.00 97.62 95 ARG A CA 1
ATOM 721 C C . ARG A 1 95 ? 35.412 -1.479 -48.821 1.00 97.62 95 ARG A C 1
ATOM 723 O O . ARG A 1 95 ? 35.024 -0.718 -47.940 1.00 97.62 95 ARG A O 1
ATOM 730 N N . LEU A 1 96 ? 34.648 -2.457 -49.313 1.00 97.69 96 LEU A N 1
ATOM 731 C CA . LEU A 1 96 ? 33.267 -2.713 -48.885 1.00 97.69 96 LEU A CA 1
ATOM 732 C C . LEU A 1 96 ? 33.183 -3.141 -47.413 1.00 97.69 96 LEU A C 1
ATOM 734 O O . LEU A 1 96 ? 32.328 -2.641 -46.684 1.00 97.69 96 LEU A O 1
ATOM 738 N N . ALA A 1 97 ? 34.094 -3.999 -46.948 1.00 98.12 97 ALA A N 1
ATOM 739 C CA . ALA A 1 97 ? 34.176 -4.410 -45.548 1.00 98.12 97 ALA A CA 1
ATOM 740 C C . ALA A 1 97 ? 34.473 -3.225 -44.613 1.00 98.12 97 ALA A C 1
ATOM 742 O O . ALA A 1 97 ? 33.853 -3.113 -43.557 1.00 98.12 97 ALA A O 1
ATOM 743 N N . LEU A 1 98 ? 35.365 -2.309 -45.014 1.00 97.75 98 LEU A N 1
ATOM 744 C CA . LEU A 1 98 ? 35.665 -1.098 -44.245 1.00 97.75 98 LEU A CA 1
ATOM 745 C C . LEU A 1 98 ? 34.471 -0.129 -44.193 1.00 97.75 98 LEU A C 1
ATOM 747 O O . LEU A 1 98 ? 34.163 0.392 -43.123 1.00 97.75 98 LEU A O 1
ATOM 751 N N . ILE A 1 99 ? 33.775 0.076 -45.318 1.00 98.06 99 ILE A N 1
ATOM 752 C CA . ILE A 1 99 ? 32.550 0.895 -45.377 1.00 98.06 99 ILE A CA 1
ATOM 753 C C . ILE A 1 99 ? 31.467 0.301 -44.469 1.00 98.06 99 ILE A C 1
ATOM 755 O O . ILE A 1 99 ? 30.885 1.023 -43.663 1.00 98.06 99 ILE A O 1
ATOM 759 N N . LYS A 1 100 ? 31.244 -1.017 -44.542 1.00 98.44 100 LYS A N 1
ATOM 760 C CA . LYS A 1 100 ? 30.268 -1.725 -43.705 1.00 98.44 100 LYS A CA 1
ATOM 761 C C . LYS A 1 100 ? 30.605 -1.625 -42.214 1.00 98.44 100 LYS A C 1
ATOM 763 O O . LYS A 1 100 ? 29.724 -1.319 -41.419 1.00 98.44 100 LYS A O 1
ATOM 768 N N . ALA A 1 101 ? 31.866 -1.834 -41.831 1.00 98.38 101 ALA A N 1
ATOM 769 C CA . ALA A 1 101 ? 32.298 -1.714 -40.437 1.00 98.38 101 ALA A CA 1
ATOM 770 C C . ALA A 1 101 ? 32.114 -0.284 -39.894 1.00 98.38 101 ALA A C 1
ATOM 772 O O . ALA A 1 101 ? 31.715 -0.101 -38.743 1.00 98.38 101 ALA A O 1
ATOM 773 N N . TRP A 1 102 ? 32.348 0.734 -40.730 1.00 98.50 102 TRP A N 1
ATOM 774 C CA . TRP A 1 102 ? 32.057 2.124 -40.382 1.00 98.50 102 TRP A CA 1
ATOM 775 C C . TRP A 1 102 ? 30.546 2.372 -40.225 1.00 98.50 102 TRP A C 1
ATOM 777 O O . TRP A 1 102 ? 30.129 2.916 -39.203 1.00 98.50 102 TRP A O 1
ATOM 787 N N . GLU A 1 103 ? 29.720 1.899 -41.163 1.00 98.44 103 GLU A N 1
ATOM 788 C CA . GLU A 1 103 ? 28.253 2.006 -41.109 1.00 98.44 103 GLU A CA 1
ATOM 789 C C . GLU A 1 103 ? 27.667 1.330 -39.853 1.00 98.44 103 GLU A C 1
ATOM 791 O O . GLU A 1 103 ? 26.809 1.895 -39.172 1.00 98.44 103 GLU A O 1
ATOM 796 N N . GLU A 1 104 ? 28.155 0.138 -39.504 1.00 98.31 104 GLU A N 1
ATOM 797 C CA . GLU A 1 104 ? 27.767 -0.588 -38.288 1.00 98.31 104 GLU A CA 1
ATOM 798 C C . GLU A 1 104 ? 28.229 0.136 -37.012 1.00 98.31 104 GLU A C 1
ATOM 800 O O . GLU A 1 104 ? 27.480 0.175 -36.029 1.00 98.31 104 GLU A O 1
ATOM 805 N N . SER A 1 105 ? 29.396 0.794 -37.028 1.00 97.88 105 SER A N 1
ATOM 806 C CA . SER A 1 105 ? 29.838 1.638 -35.909 1.00 97.88 105 SER A CA 1
ATOM 807 C C . SER A 1 105 ? 28.963 2.885 -35.724 1.00 97.88 105 SER A C 1
ATOM 809 O O . SER A 1 105 ? 28.616 3.218 -34.591 1.00 97.88 105 SER A O 1
ATOM 811 N N . GLU A 1 106 ? 28.510 3.522 -36.809 1.00 98.38 106 GLU A N 1
ATOM 812 C CA . GLU A 1 106 ? 27.634 4.698 -36.728 1.00 98.38 106 GLU A CA 1
ATOM 813 C C . GLU A 1 106 ? 26.201 4.347 -36.307 1.00 98.38 106 GLU A C 1
ATOM 815 O O . GLU A 1 106 ? 25.623 5.053 -35.474 1.00 98.38 106 GLU A O 1
ATOM 820 N N . LYS A 1 107 ? 25.658 3.209 -36.761 1.00 98.25 107 LYS A N 1
ATOM 821 C CA . LYS A 1 107 ? 24.409 2.644 -36.211 1.00 98.25 107 LYS A CA 1
ATOM 822 C C . LYS A 1 107 ? 24.540 2.403 -34.708 1.00 98.25 107 LYS A C 1
ATOM 824 O O . LYS A 1 107 ? 23.761 2.944 -33.927 1.00 98.25 107 LYS A O 1
ATOM 829 N N . THR A 1 108 ? 25.609 1.723 -34.291 1.00 98.44 108 THR A N 1
ATOM 830 C CA . THR A 1 108 ? 25.919 1.468 -32.874 1.00 98.44 108 THR A CA 1
ATOM 831 C C . THR A 1 108 ? 26.052 2.769 -32.067 1.00 98.44 108 THR A C 1
ATOM 833 O O . THR A 1 108 ? 25.597 2.839 -30.921 1.00 98.44 108 THR A O 1
ATOM 836 N N . ASN A 1 109 ? 26.614 3.834 -32.648 1.00 97.88 109 ASN A N 1
ATOM 837 C CA . ASN A 1 109 ? 26.685 5.161 -32.028 1.00 97.88 109 ASN A CA 1
ATOM 838 C C . ASN A 1 109 ? 25.307 5.824 -31.867 1.00 97.88 109 ASN A C 1
ATOM 840 O O . ASN A 1 109 ? 25.100 6.543 -30.886 1.00 97.88 109 ASN A O 1
ATOM 844 N N . VAL A 1 110 ? 24.367 5.617 -32.792 1.00 98.44 110 VAL A N 1
ATOM 845 C CA . VAL A 1 110 ? 22.977 6.096 -32.673 1.00 98.44 110 VAL A CA 1
ATOM 846 C C . VAL A 1 110 ? 22.205 5.274 -31.640 1.00 98.44 110 VAL A C 1
ATOM 848 O O . VAL A 1 110 ? 21.593 5.854 -30.739 1.00 98.44 110 VAL A O 1
ATOM 851 N N . ASP A 1 111 ? 22.298 3.947 -31.689 1.00 98.12 111 ASP A N 1
ATOM 852 C CA . ASP A 1 111 ? 21.585 3.047 -30.779 1.00 98.12 111 ASP A CA 1
ATOM 853 C C . ASP A 1 111 ? 22.016 3.254 -29.323 1.00 98.12 111 ASP A C 1
ATOM 855 O O . ASP A 1 111 ? 21.168 3.395 -28.442 1.00 98.12 111 ASP A O 1
ATOM 859 N N . ASN A 1 112 ? 23.315 3.428 -29.056 1.00 98.06 112 ASN A N 1
ATOM 860 C CA . ASN A 1 112 ? 23.810 3.764 -27.716 1.00 98.06 112 ASN A CA 1
ATOM 861 C C . ASN A 1 112 ? 23.296 5.121 -27.194 1.00 98.06 112 ASN A C 1
ATOM 863 O O . ASN A 1 112 ? 23.087 5.281 -25.987 1.00 98.06 112 ASN A O 1
ATOM 867 N N . LYS A 1 113 ? 23.078 6.114 -28.070 1.00 97.94 113 LYS A N 1
ATOM 868 C CA . LYS A 1 113 ? 22.469 7.406 -27.690 1.00 97.94 113 LYS A CA 1
ATOM 869 C C . LYS A 1 113 ? 20.976 7.234 -27.386 1.00 97.94 113 LYS A C 1
ATOM 871 O O . LYS A 1 113 ? 20.470 7.850 -26.449 1.00 97.94 113 LYS A O 1
ATOM 876 N N . THR A 1 114 ? 20.284 6.389 -28.143 1.00 98.31 114 THR A N 1
ATOM 877 C CA . THR A 1 114 ? 18.849 6.104 -27.993 1.00 98.31 114 THR A CA 1
ATOM 878 C C . THR A 1 114 ? 18.556 5.245 -26.758 1.00 98.31 114 THR A C 1
ATOM 880 O O . THR A 1 114 ? 17.688 5.598 -25.962 1.00 98.31 114 THR A O 1
ATOM 883 N N . TYR A 1 115 ? 19.345 4.199 -26.507 1.00 98.44 115 TYR A N 1
ATOM 884 C CA . TYR A 1 115 ? 19.239 3.346 -25.318 1.00 98.44 115 TYR A CA 1
ATOM 885 C C . TYR A 1 115 ? 19.405 4.140 -24.013 1.00 98.44 115 TYR A C 1
ATOM 887 O O . TYR A 1 115 ? 18.643 3.952 -23.063 1.00 98.44 115 TYR A O 1
ATOM 895 N N . LYS A 1 116 ? 20.339 5.103 -23.977 1.00 98.12 116 LYS A N 1
ATOM 896 C CA . LYS A 1 116 ? 20.507 6.026 -22.838 1.00 98.12 116 LYS A CA 1
ATOM 897 C C . LYS A 1 116 ? 19.263 6.891 -22.593 1.00 98.12 116 LYS A C 1
ATOM 899 O O . LYS A 1 116 ? 18.905 7.108 -21.437 1.00 98.12 116 LYS A O 1
ATOM 904 N N . LYS A 1 117 ? 18.566 7.336 -23.649 1.00 98.25 117 LYS A N 1
ATOM 905 C CA . 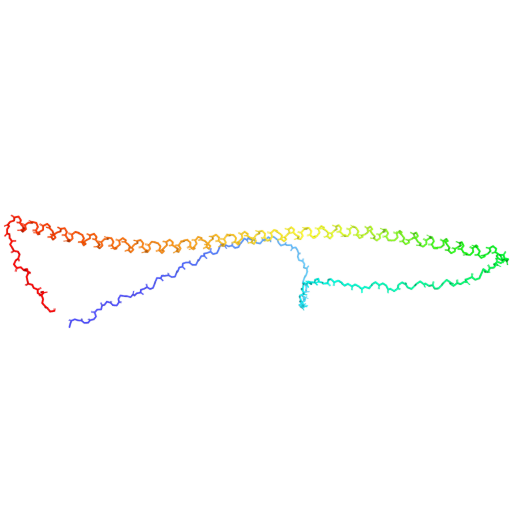LYS A 1 117 ? 17.288 8.065 -23.523 1.00 98.25 117 LYS A CA 1
ATOM 906 C C . LYS A 1 117 ? 16.179 7.165 -22.974 1.00 98.25 117 LYS A C 1
ATOM 908 O O . LYS A 1 117 ? 15.528 7.556 -22.010 1.00 98.25 117 LYS A O 1
ATOM 913 N N . PHE A 1 118 ? 16.005 5.957 -23.518 1.00 98.38 118 PHE A N 1
ATOM 914 C CA . PHE A 1 118 ? 15.013 4.999 -23.006 1.00 98.38 118 PHE A CA 1
ATOM 915 C C . PHE A 1 118 ? 15.282 4.595 -21.550 1.00 98.38 118 PHE A C 1
ATOM 917 O O . PHE A 1 118 ? 14.348 4.543 -20.755 1.00 98.38 118 PHE A O 1
ATOM 924 N N . SER A 1 119 ? 16.550 4.418 -21.167 1.00 98.12 119 SER A N 1
ATOM 925 C CA . SER A 1 119 ? 16.947 4.170 -19.773 1.00 98.12 119 SER A CA 1
ATOM 926 C C . SER A 1 119 ? 16.527 5.320 -18.845 1.00 98.12 119 SER A C 1
ATOM 928 O O . SER A 1 119 ? 16.008 5.079 -17.757 1.00 98.12 119 SER A O 1
ATOM 930 N N . GLY A 1 120 ? 16.697 6.574 -19.284 1.00 98.38 120 GLY A N 1
ATOM 931 C CA . GLY A 1 120 ? 16.241 7.756 -18.546 1.00 98.38 120 GLY A CA 1
ATOM 932 C C . GLY A 1 120 ? 14.715 7.851 -18.421 1.00 98.38 120 GLY A C 1
ATOM 933 O O . GLY A 1 120 ? 14.215 8.190 -17.349 1.00 98.38 120 GLY A O 1
ATOM 934 N N . ILE A 1 121 ? 13.977 7.502 -19.481 1.00 98.50 121 ILE A N 1
ATOM 935 C CA . ILE A 1 121 ? 12.505 7.450 -19.475 1.00 98.50 121 ILE A CA 1
ATOM 936 C C . ILE A 1 121 ? 12.020 6.384 -18.484 1.00 98.50 121 ILE A C 1
ATOM 938 O O . ILE A 1 121 ? 11.277 6.715 -17.563 1.00 98.50 121 ILE A O 1
ATOM 942 N N . GLY A 1 122 ? 12.506 5.143 -18.590 1.00 98.56 122 GLY A N 1
ATOM 943 C CA . GLY A 1 122 ? 12.113 4.051 -17.691 1.00 98.56 122 GLY A CA 1
ATOM 944 C C . GLY A 1 122 ? 12.466 4.312 -16.220 1.00 98.56 122 GLY A C 1
ATOM 945 O O . GLY A 1 122 ? 11.696 3.962 -15.326 1.00 98.56 122 GLY A O 1
ATOM 946 N N . ALA A 1 123 ? 13.588 4.989 -15.948 1.00 98.56 123 ALA A N 1
ATOM 947 C CA . ALA A 1 123 ? 13.938 5.429 -14.597 1.00 98.56 123 ALA A CA 1
ATOM 948 C C . ALA A 1 123 ? 12.946 6.475 -14.052 1.00 98.56 123 ALA A C 1
ATOM 950 O O . ALA A 1 123 ? 12.487 6.350 -12.917 1.00 98.56 123 ALA A O 1
ATOM 951 N N . TRP A 1 124 ? 12.570 7.470 -14.865 1.00 98.56 124 TRP A N 1
ATOM 952 C CA . TRP A 1 124 ? 11.583 8.492 -14.499 1.00 98.56 124 TRP A CA 1
ATOM 953 C C . TRP A 1 124 ? 10.185 7.897 -14.285 1.00 98.56 124 TRP A C 1
ATOM 955 O O . TRP A 1 124 ? 9.540 8.196 -13.279 1.00 98.56 124 TRP A O 1
ATOM 965 N N . GLU A 1 125 ? 9.739 7.006 -15.174 1.00 98.62 125 GLU A N 1
ATOM 966 C CA . GLU A 1 125 ? 8.481 6.262 -15.039 1.00 98.62 125 GLU A CA 1
ATOM 967 C C . GLU A 1 125 ? 8.459 5.431 -13.753 1.00 98.62 125 GLU A C 1
ATOM 969 O O . GLU A 1 125 ? 7.481 5.483 -13.007 1.00 98.62 125 GLU A O 1
ATOM 974 N N . ASN A 1 126 ? 9.553 4.728 -13.437 1.00 98.50 126 ASN A N 1
ATOM 975 C CA . ASN A 1 126 ? 9.672 3.981 -12.188 1.00 98.50 126 ASN A CA 1
ATOM 976 C C . ASN A 1 126 ? 9.590 4.904 -10.961 1.00 98.50 126 ASN A C 1
ATOM 978 O O . ASN A 1 126 ? 8.866 4.595 -10.019 1.00 98.50 126 ASN A O 1
ATOM 982 N N . THR A 1 127 ? 10.253 6.067 -10.976 1.00 98.56 127 THR A N 1
ATOM 983 C CA . THR A 1 127 ? 10.131 7.064 -9.896 1.00 98.56 127 THR A CA 1
ATOM 984 C C . THR A 1 127 ? 8.693 7.568 -9.734 1.00 98.56 127 THR A C 1
ATOM 986 O O . THR A 1 127 ? 8.228 7.727 -8.605 1.00 98.56 127 THR A O 1
ATOM 989 N N . LYS A 1 128 ? 7.959 7.795 -10.833 1.00 98.62 128 LYS A N 1
ATOM 990 C CA . LYS A 1 128 ? 6.543 8.199 -10.780 1.00 98.62 128 LYS A CA 1
ATOM 991 C C . LYS A 1 128 ? 5.641 7.083 -10.256 1.00 98.62 128 LYS A C 1
ATOM 993 O O . LYS A 1 128 ? 4.807 7.352 -9.394 1.00 98.62 128 LYS A O 1
ATOM 998 N N . ARG A 1 129 ? 5.840 5.844 -10.712 1.00 98.38 129 ARG A N 1
ATOM 999 C CA . ARG A 1 129 ? 5.115 4.663 -10.227 1.00 98.38 129 ARG A CA 1
ATOM 1000 C C . ARG A 1 129 ? 5.332 4.459 -8.726 1.00 98.38 129 ARG A C 1
ATOM 1002 O O . ARG A 1 129 ? 4.356 4.435 -7.984 1.00 98.38 129 ARG A O 1
ATOM 1009 N N . SER A 1 130 ? 6.579 4.424 -8.261 1.00 98.31 130 SER A N 1
ATOM 1010 C CA . SER A 1 130 ? 6.874 4.179 -6.844 1.00 98.31 130 SER A CA 1
ATOM 1011 C C . SER A 1 130 ? 6.467 5.316 -5.904 1.00 98.31 130 SER A C 1
ATOM 1013 O O . SER A 1 130 ? 6.198 5.063 -4.731 1.00 98.31 130 SER A O 1
ATOM 1015 N N . ALA A 1 131 ? 6.327 6.550 -6.400 1.00 98.44 131 ALA A N 1
ATOM 1016 C CA . ALA A 1 131 ? 5.678 7.618 -5.639 1.00 98.44 131 ALA A CA 1
ATOM 1017 C C . ALA A 1 131 ? 4.182 7.322 -5.399 1.00 98.44 131 ALA A C 1
ATOM 1019 O O . ALA A 1 131 ? 3.707 7.446 -4.271 1.00 98.44 131 ALA A O 1
ATOM 1020 N N . ILE A 1 132 ? 3.457 6.868 -6.428 1.00 98.50 132 ILE A N 1
ATOM 1021 C CA . ILE A 1 132 ? 2.030 6.510 -6.335 1.00 98.50 132 ILE A CA 1
ATOM 1022 C C . ILE A 1 132 ? 1.834 5.255 -5.464 1.00 98.50 132 ILE A C 1
ATOM 1024 O O . ILE A 1 132 ? 0.941 5.228 -4.619 1.00 98.50 132 ILE A O 1
ATOM 1028 N N . GLU A 1 133 ? 2.698 4.244 -5.601 1.00 98.19 133 GLU A N 1
ATOM 1029 C CA . GLU A 1 133 ? 2.700 3.040 -4.750 1.00 98.19 133 GLU A CA 1
ATOM 1030 C C . GLU A 1 133 ? 2.909 3.393 -3.264 1.00 98.19 133 GLU A C 1
ATOM 1032 O O . GLU A 1 133 ? 2.240 2.841 -2.387 1.00 98.19 133 GLU A O 1
ATOM 1037 N N . ALA A 1 134 ? 3.788 4.358 -2.964 1.00 98.44 134 ALA A N 1
ATOM 1038 C CA . ALA A 1 134 ? 4.009 4.841 -1.602 1.00 98.44 134 ALA A CA 1
ATOM 1039 C C . ALA A 1 134 ? 2.803 5.619 -1.037 1.00 98.44 134 ALA A C 1
ATOM 1041 O O . ALA A 1 134 ? 2.492 5.486 0.150 1.00 98.44 134 ALA A O 1
ATOM 1042 N N . GLU A 1 135 ? 2.098 6.405 -1.859 1.00 98.19 135 GLU A N 1
ATOM 1043 C CA . GLU A 1 135 ? 0.853 7.070 -1.448 1.00 98.19 135 GLU A CA 1
ATOM 1044 C C . GLU A 1 135 ? -0.280 6.071 -1.190 1.00 98.19 135 GLU A C 1
ATOM 1046 O O . GLU A 1 135 ? -0.961 6.180 -0.167 1.00 98.19 135 GLU A O 1
ATOM 1051 N N . LEU A 1 136 ? -0.434 5.062 -2.054 1.00 98.50 136 LEU A N 1
ATOM 1052 C CA . LEU A 1 136 ? -1.399 3.971 -1.891 1.00 98.50 136 LEU A CA 1
ATOM 1053 C C . LEU A 1 136 ? -1.156 3.215 -0.577 1.00 98.50 136 LEU A C 1
ATOM 1055 O O . LEU A 1 136 ? -2.051 3.149 0.267 1.00 98.50 136 LEU A O 1
ATOM 1059 N N . LYS A 1 137 ? 0.083 2.775 -0.326 1.00 98.50 137 LYS A N 1
ATOM 1060 C CA . LYS A 1 137 ? 0.462 2.079 0.915 1.00 98.50 137 LYS A CA 1
ATOM 1061 C C . LYS A 1 137 ? 0.212 2.924 2.174 1.00 98.50 137 LYS A C 1
ATOM 1063 O O . LYS A 1 137 ? -0.213 2.413 3.208 1.00 98.50 137 LYS A O 1
ATOM 1068 N N . LYS A 1 138 ? 0.410 4.244 2.081 1.00 98.56 138 LYS A N 1
ATOM 1069 C CA . LYS A 1 138 ? 0.127 5.221 3.151 1.00 98.56 138 LYS A CA 1
ATOM 1070 C C . LYS A 1 138 ? -1.374 5.459 3.380 1.00 98.56 138 LYS A C 1
ATOM 1072 O O . LYS A 1 138 ? -1.753 5.982 4.431 1.00 98.56 138 LYS A O 1
ATOM 1077 N N . ILE A 1 139 ? -2.237 5.116 2.423 1.00 98.44 139 ILE A N 1
ATOM 1078 C CA . ILE A 1 139 ? -3.697 5.091 2.594 1.00 98.44 139 ILE A CA 1
ATOM 1079 C C . ILE A 1 139 ? -4.118 3.767 3.242 1.00 98.44 139 ILE A C 1
ATOM 1081 O O . ILE A 1 139 ? -4.857 3.795 4.226 1.00 98.44 139 ILE A O 1
ATOM 1085 N N . GLU A 1 140 ? -3.593 2.634 2.772 1.00 98.25 140 GLU A N 1
ATOM 1086 C CA . GLU A 1 140 ? -3.846 1.303 3.347 1.00 98.25 140 GLU A CA 1
ATOM 1087 C C . GLU A 1 140 ? -3.479 1.238 4.838 1.00 98.25 140 GLU A C 1
ATOM 1089 O O . GLU A 1 140 ? -4.299 0.832 5.660 1.00 98.25 140 GLU A O 1
ATOM 1094 N N . GLU A 1 141 ? -2.300 1.741 5.219 1.00 98.31 141 GLU A N 1
ATOM 1095 C CA . GLU A 1 141 ? -1.851 1.793 6.618 1.00 98.31 141 GLU A CA 1
ATOM 1096 C C . GLU A 1 141 ? -2.819 2.589 7.519 1.00 98.31 141 GLU A C 1
ATOM 1098 O O . GLU A 1 141 ? -3.080 2.207 8.662 1.00 98.31 141 GLU A O 1
ATOM 1103 N N . LYS A 1 142 ? -3.398 3.687 7.009 1.00 98.12 142 LYS A N 1
ATOM 1104 C CA . LYS A 1 142 ? -4.400 4.483 7.741 1.00 98.12 142 LYS A CA 1
ATOM 1105 C C . LYS A 1 142 ? -5.726 3.742 7.883 1.00 98.12 142 LYS A C 1
ATOM 1107 O O . LYS A 1 142 ? -6.362 3.852 8.932 1.00 98.12 142 LYS A O 1
ATOM 1112 N N . LEU A 1 143 ? -6.149 3.025 6.841 1.00 98.25 143 LEU A N 1
ATOM 1113 C CA . LEU A 1 143 ? -7.376 2.230 6.861 1.00 98.25 143 LEU A CA 1
ATOM 1114 C C . LEU A 1 143 ? -7.252 1.065 7.845 1.00 98.25 143 LEU A C 1
ATOM 1116 O O . LEU A 1 143 ? -8.156 0.872 8.654 1.00 98.25 143 LEU A O 1
ATOM 1120 N N . GLU A 1 144 ? -6.124 0.351 7.850 1.00 98.19 144 GLU A N 1
ATOM 1121 C CA . GLU A 1 144 ? -5.914 -0.765 8.775 1.00 98.19 144 GLU A CA 1
ATOM 1122 C C . GLU A 1 144 ? -5.778 -0.286 10.231 1.00 98.19 144 GLU A C 1
ATOM 1124 O O . GLU A 1 144 ? -6.377 -0.882 11.124 1.00 98.19 144 GLU A O 1
ATOM 1129 N N . LYS A 1 145 ? -5.116 0.856 10.480 1.00 98.38 145 LYS A N 1
ATOM 1130 C CA . LYS A 1 145 ? -5.120 1.511 11.804 1.00 98.38 145 LYS A CA 1
ATOM 1131 C C . LYS A 1 145 ? -6.537 1.837 12.277 1.00 98.38 145 LYS A C 1
ATOM 1133 O O . LYS A 1 145 ? -6.921 1.427 13.367 1.00 98.38 145 LYS A O 1
ATOM 1138 N N . LYS A 1 146 ? -7.354 2.487 11.442 1.00 98.19 146 LYS A N 1
ATOM 1139 C CA . LYS A 1 146 ? -8.755 2.805 11.779 1.00 98.19 146 LYS A CA 1
ATOM 1140 C C . LYS A 1 146 ? -9.606 1.549 11.991 1.00 98.19 146 LYS A C 1
ATOM 1142 O O . LYS A 1 146 ? -10.436 1.520 12.894 1.00 98.19 146 LYS A O 1
ATOM 1147 N N . LYS A 1 147 ? -9.380 0.493 11.208 1.00 98.38 147 LYS A N 1
ATOM 1148 C CA . LYS A 1 147 ? -10.022 -0.823 11.358 1.00 98.38 147 LYS A CA 1
ATOM 1149 C C . LYS A 1 147 ? -9.645 -1.497 12.684 1.00 98.38 147 LYS A C 1
ATOM 1151 O O . LYS A 1 147 ? -10.533 -2.027 13.351 1.00 98.38 147 LYS A O 1
ATOM 1156 N N . ALA A 1 148 ? -8.384 -1.406 13.108 1.00 98.19 148 ALA A N 1
ATOM 1157 C CA . ALA A 1 148 ? -7.932 -1.870 14.420 1.00 98.19 148 ALA A CA 1
ATOM 1158 C C . ALA A 1 148 ? -8.545 -1.051 15.573 1.00 98.19 148 ALA A C 1
ATOM 1160 O O . ALA A 1 148 ? -9.112 -1.645 16.488 1.00 98.19 148 ALA A O 1
ATOM 1161 N N . GLU A 1 149 ? -8.524 0.286 15.492 1.00 98.06 149 GLU A N 1
ATOM 1162 C CA . GLU A 1 149 ? -9.160 1.187 16.471 1.00 98.06 149 GLU A CA 1
ATOM 1163 C C . GLU A 1 149 ? -10.651 0.855 16.668 1.00 98.06 149 GLU A C 1
ATOM 1165 O O . GLU A 1 149 ? -11.109 0.668 17.795 1.00 98.06 149 GLU A O 1
ATOM 1170 N N . TYR A 1 150 ? -11.418 0.714 15.579 1.00 98.06 150 TYR A N 1
ATOM 1171 C CA . TYR A 1 150 ? -12.834 0.344 15.665 1.00 98.06 150 TYR A CA 1
ATOM 1172 C C . TYR A 1 150 ? -13.041 -1.070 16.225 1.00 98.06 150 TYR A C 1
ATOM 1174 O O . TYR A 1 150 ? -13.971 -1.282 17.006 1.00 98.06 150 TYR A O 1
ATOM 1182 N N . ALA A 1 151 ? -12.189 -2.036 15.869 1.00 98.31 151 ALA A N 1
ATOM 1183 C CA . ALA A 1 151 ? -12.261 -3.387 16.421 1.00 98.31 151 ALA A CA 1
ATOM 1184 C C . ALA A 1 151 ? -11.969 -3.413 17.933 1.00 98.31 151 ALA A C 1
ATOM 1186 O O . ALA A 1 151 ? -12.600 -4.182 18.660 1.00 98.31 151 ALA A O 1
ATOM 1187 N N . GLU A 1 152 ? -11.060 -2.566 18.421 1.00 97.94 152 GLU A N 1
ATOM 1188 C CA . GLU A 1 152 ? -10.803 -2.393 19.852 1.00 97.94 152 GLU A CA 1
ATOM 1189 C C . GLU A 1 152 ? -11.983 -1.706 20.555 1.00 97.94 152 GLU A C 1
ATOM 1191 O O . GLU A 1 152 ? -12.525 -2.261 21.507 1.00 97.94 152 GLU A O 1
ATOM 1196 N N . MET A 1 153 ? -12.477 -0.576 20.032 1.00 98.06 153 MET A N 1
ATOM 1197 C CA . MET A 1 153 ? -13.656 0.119 20.573 1.00 98.06 153 MET A CA 1
ATOM 1198 C C . MET A 1 153 ? -14.870 -0.807 20.731 1.00 98.06 153 MET A C 1
ATOM 1200 O O . MET A 1 153 ? -15.617 -0.694 21.703 1.00 98.06 153 MET A O 1
ATOM 1204 N N . MET A 1 154 ? -15.094 -1.718 19.780 1.00 98.00 154 MET A N 1
ATOM 1205 C CA . MET A 1 154 ? -16.207 -2.669 19.850 1.00 98.00 154 MET A CA 1
ATOM 1206 C C . MET A 1 154 ? -15.966 -3.790 20.871 1.00 98.00 154 MET A C 1
ATOM 1208 O O . MET A 1 154 ? -16.919 -4.198 21.533 1.00 98.00 154 MET A O 1
ATOM 1212 N N . LYS A 1 155 ? -14.719 -4.240 21.075 1.00 98.25 155 LYS A N 1
ATOM 1213 C CA . LYS A 1 155 ? -14.364 -5.153 22.181 1.00 98.25 155 LYS A CA 1
ATOM 1214 C C . LYS A 1 155 ? -14.542 -4.474 23.540 1.00 98.25 155 LYS A C 1
ATOM 1216 O O . LYS A 1 155 ? -15.161 -5.058 24.425 1.00 98.25 155 LYS A O 1
ATOM 1221 N N . ASN A 1 156 ? -14.079 -3.233 23.680 1.00 98.31 156 ASN A N 1
ATOM 1222 C CA . ASN A 1 156 ? -14.160 -2.472 24.927 1.00 98.31 156 ASN A CA 1
ATOM 1223 C C . ASN A 1 156 ? -15.628 -2.279 25.353 1.00 98.31 156 ASN A C 1
ATOM 1225 O O . ASN A 1 156 ? -15.963 -2.565 26.498 1.00 98.31 156 ASN A O 1
ATOM 1229 N N . LYS A 1 157 ? -16.541 -1.977 24.417 1.00 98.31 157 LYS A N 1
ATOM 1230 C CA . LYS A 1 157 ? -17.998 -1.948 24.677 1.00 98.31 157 LYS A CA 1
ATOM 1231 C C . LYS A 1 157 ? -18.578 -3.286 25.152 1.00 98.31 157 LYS A C 1
ATOM 1233 O O . LYS A 1 157 ? -19.472 -3.302 25.993 1.00 98.31 157 LYS A O 1
ATOM 1238 N N . VAL A 1 158 ? -18.098 -4.418 24.631 1.00 98.25 158 VAL A N 1
ATOM 1239 C CA . VAL A 1 158 ? -18.528 -5.748 25.107 1.00 98.25 158 VAL A CA 1
ATOM 1240 C C . VAL A 1 158 ? -18.045 -5.991 26.542 1.00 98.25 158 VAL A C 1
ATOM 1242 O O . VAL A 1 158 ? -18.808 -6.510 27.357 1.00 98.25 158 VAL A O 1
ATOM 1245 N N . VAL A 1 159 ? -16.826 -5.557 26.880 1.00 98.44 159 VAL A N 1
ATOM 1246 C CA . VAL A 1 159 ? -16.287 -5.615 28.251 1.00 98.44 159 VAL A CA 1
ATOM 1247 C C . VAL A 1 159 ? -17.051 -4.677 29.197 1.00 98.44 159 VAL A C 1
ATOM 1249 O O . VAL A 1 159 ? -17.393 -5.092 30.301 1.00 98.44 159 VAL A O 1
ATOM 1252 N N . GLU A 1 160 ? -17.400 -3.460 28.769 1.00 98.31 160 GLU A N 1
ATOM 1253 C CA . GLU A 1 160 ? -18.251 -2.525 29.527 1.00 98.31 160 GLU A CA 1
ATOM 1254 C C . GLU A 1 160 ? -19.623 -3.136 29.849 1.00 98.31 160 GLU A C 1
ATOM 1256 O O . GLU A 1 160 ? -20.063 -3.098 30.999 1.00 98.31 160 GLU A O 1
ATOM 1261 N N . ILE A 1 161 ? -20.282 -3.754 28.860 1.00 98.50 161 ILE A N 1
ATOM 1262 C CA . ILE A 1 161 ? -21.567 -4.448 29.044 1.00 98.50 161 ILE A CA 1
ATOM 1263 C C . ILE A 1 161 ? -21.423 -5.628 30.015 1.00 98.50 161 ILE A C 1
ATOM 1265 O O . ILE A 1 161 ? -22.292 -5.824 30.867 1.00 98.50 161 ILE A O 1
ATOM 1269 N N . HIS A 1 162 ? -20.332 -6.395 29.918 1.00 98.56 162 HIS A N 1
ATOM 1270 C CA . HIS A 1 162 ? -20.057 -7.509 30.826 1.00 98.56 162 HIS A CA 1
ATOM 1271 C C . HIS A 1 162 ? -19.870 -7.016 32.267 1.00 98.56 162 HIS A C 1
ATOM 1273 O O . HIS A 1 162 ? -20.605 -7.438 33.160 1.00 98.56 162 HIS A O 1
ATOM 1279 N N . LYS A 1 163 ? -18.980 -6.038 32.473 1.00 98.50 163 LYS A N 1
ATOM 1280 C CA . LYS A 1 163 ? -18.697 -5.417 33.774 1.00 98.50 163 LYS A CA 1
ATOM 1281 C C . LYS A 1 163 ? -19.956 -4.817 34.406 1.00 98.50 163 LYS A C 1
ATOM 1283 O O . LYS A 1 163 ? -20.248 -5.095 35.564 1.00 98.50 163 LYS A O 1
ATOM 1288 N N . ALA A 1 164 ? -20.765 -4.084 33.640 1.00 98.38 164 ALA A N 1
ATOM 1289 C CA . ALA A 1 164 ? -22.026 -3.514 34.123 1.00 98.38 164 ALA A CA 1
ATOM 1290 C C . ALA A 1 164 ? -23.097 -4.577 34.460 1.00 98.38 164 ALA A C 1
ATOM 1292 O O . ALA A 1 164 ? -24.031 -4.300 35.219 1.00 98.38 164 ALA A O 1
ATOM 1293 N N . ALA A 1 165 ? -22.997 -5.791 33.907 1.00 98.50 165 ALA A N 1
ATOM 1294 C CA . ALA A 1 165 ? -23.822 -6.930 34.309 1.00 98.50 165 ALA A CA 1
ATOM 1295 C C . ALA A 1 165 ? -23.279 -7.613 35.578 1.00 98.50 165 ALA A C 1
ATOM 1297 O O . ALA A 1 165 ? -24.065 -8.006 36.440 1.00 98.50 165 ALA A O 1
ATOM 1298 N N . GLU A 1 166 ? -21.959 -7.719 35.732 1.00 98.19 166 GLU A N 1
ATOM 1299 C CA . GLU A 1 166 ? -21.311 -8.245 36.940 1.00 98.19 166 GLU A CA 1
ATOM 1300 C C . GLU A 1 166 ? -21.505 -7.337 38.157 1.00 98.19 166 GLU A C 1
ATOM 1302 O O . GLU A 1 166 ? -21.890 -7.827 39.216 1.00 98.19 166 GLU A O 1
ATOM 1307 N N . GLU A 1 167 ? -21.370 -6.018 38.003 1.00 97.75 167 GLU A N 1
ATOM 1308 C CA . GLU A 1 167 ? -21.681 -5.028 39.044 1.00 97.75 167 GLU A CA 1
ATOM 1309 C C . GLU A 1 167 ? -23.126 -5.186 39.551 1.00 97.75 167 GLU A C 1
ATOM 1311 O O . GLU A 1 167 ? -23.380 -5.184 40.756 1.00 97.75 167 GLU A O 1
ATOM 1316 N N . LYS A 1 168 ? -24.087 -5.429 38.646 1.00 98.38 168 LYS A N 1
ATOM 1317 C CA . LYS A 1 168 ? -25.485 -5.713 39.015 1.00 98.38 168 LYS A CA 1
ATOM 1318 C C . LYS A 1 168 ? -25.646 -7.045 39.752 1.00 98.38 168 LYS A C 1
ATOM 1320 O O . LYS A 1 168 ? -26.427 -7.102 40.700 1.00 98.38 168 LYS A O 1
ATOM 1325 N N . ARG A 1 169 ? -24.913 -8.100 39.368 1.00 98.06 169 ARG A N 1
ATOM 1326 C CA . ARG A 1 169 ? -24.901 -9.386 40.099 1.00 98.06 169 ARG A CA 1
ATOM 1327 C C . ARG A 1 169 ? -24.324 -9.213 41.506 1.00 98.06 169 ARG A C 1
ATOM 1329 O O . ARG A 1 169 ? -24.938 -9.671 42.465 1.00 98.06 169 ARG A O 1
ATOM 1336 N N . ALA A 1 170 ? -23.209 -8.496 41.640 1.00 98.19 170 ALA A N 1
ATOM 1337 C CA . ALA A 1 170 ? -22.576 -8.203 42.924 1.00 98.19 170 ALA A CA 1
ATOM 1338 C C . ALA A 1 170 ? -23.506 -7.410 43.860 1.00 98.19 170 ALA A C 1
ATOM 1340 O O . ALA A 1 170 ? -23.629 -7.753 45.033 1.00 98.19 170 ALA A O 1
ATOM 1341 N N . LEU A 1 171 ? -24.241 -6.417 43.343 1.00 98.06 171 LEU A N 1
ATOM 1342 C CA . LEU A 1 171 ? -25.247 -5.672 44.115 1.00 98.06 171 LEU A CA 1
ATOM 1343 C C . LEU A 1 171 ? -26.432 -6.540 44.581 1.00 98.06 171 LEU A C 1
ATOM 1345 O O . LEU A 1 171 ? -26.999 -6.275 45.641 1.00 98.06 171 LEU A O 1
ATOM 1349 N N . VAL A 1 172 ? -26.824 -7.563 43.814 1.00 98.31 172 VAL A N 1
ATOM 1350 C CA . VAL A 1 172 ? -27.863 -8.526 44.229 1.00 98.31 172 VAL A CA 1
ATOM 1351 C C . VAL A 1 172 ? -27.329 -9.466 45.311 1.00 98.31 172 VAL A C 1
ATOM 1353 O O . VAL A 1 172 ? -27.996 -9.661 46.328 1.00 98.31 172 VAL A O 1
ATOM 1356 N N . GLU A 1 173 ? -26.118 -9.998 45.141 1.00 97.38 173 GLU A N 1
ATOM 1357 C CA . GLU A 1 173 ? -25.495 -10.899 46.118 1.00 97.38 173 GLU A CA 1
ATOM 1358 C C . GLU A 1 173 ? -25.174 -10.176 47.441 1.00 97.38 173 GLU A C 1
ATOM 1360 O O . GLU A 1 173 ? -25.414 -10.727 48.513 1.00 97.38 173 GLU A O 1
ATOM 1365 N N . ALA A 1 174 ? -24.760 -8.904 47.395 1.00 97.75 174 ALA A N 1
ATOM 1366 C CA . ALA A 1 174 ? -24.575 -8.070 48.584 1.00 97.75 174 ALA A CA 1
ATOM 1367 C C . ALA A 1 174 ? -25.885 -7.883 49.375 1.00 97.75 174 ALA A C 1
ATOM 1369 O O . ALA A 1 174 ? -25.916 -8.115 50.583 1.00 97.75 174 ALA A O 1
ATOM 1370 N N . LYS A 1 175 ? -26.997 -7.554 48.698 1.00 97.94 175 LYS A N 1
ATOM 1371 C CA . LYS A 1 175 ? -28.327 -7.428 49.333 1.00 97.94 175 LYS A CA 1
ATOM 1372 C C . LYS A 1 175 ? -28.833 -8.751 49.915 1.00 97.94 175 LYS A C 1
ATOM 1374 O O . LYS A 1 175 ? -29.483 -8.761 50.961 1.00 97.94 175 LYS A O 1
ATOM 1379 N N . LYS A 1 176 ? -28.524 -9.871 49.260 1.00 98.00 176 LYS A N 1
ATOM 1380 C CA . LYS A 1 176 ? -28.786 -11.225 49.766 1.00 98.00 176 LYS A CA 1
ATOM 1381 C C . LYS A 1 176 ? -27.962 -11.499 51.032 1.00 98.00 176 LYS A C 1
ATOM 1383 O O . LYS A 1 176 ? -28.545 -11.913 52.032 1.00 98.00 176 LYS A O 1
ATOM 1388 N N . GLY A 1 177 ? -26.670 -11.164 51.041 1.00 97.62 177 GLY A N 1
ATOM 1389 C CA . GLY A 1 177 ? -25.806 -11.214 52.227 1.00 97.62 177 GLY A CA 1
ATOM 1390 C C . GLY A 1 177 ? -26.337 -10.374 53.394 1.00 97.62 177 GLY A C 1
ATOM 1391 O O . GLY A 1 177 ? -26.505 -10.894 54.495 1.00 97.62 177 GLY A O 1
ATOM 1392 N N . GLU A 1 178 ? -26.718 -9.115 53.150 1.00 96.69 178 GLU A N 1
ATOM 1393 C CA . GLU A 1 178 ? -27.394 -8.272 54.149 1.00 96.69 178 GLU A CA 1
ATOM 1394 C C . GLU A 1 178 ? -28.657 -8.932 54.723 1.00 96.69 178 GLU A C 1
ATOM 1396 O O . GLU A 1 178 ? -28.925 -8.820 55.919 1.00 96.69 178 GLU A O 1
ATOM 1401 N N . SER A 1 179 ? -29.468 -9.576 53.875 1.00 96.56 179 SER A N 1
ATOM 1402 C CA . SER A 1 179 ? -30.704 -10.228 54.316 1.00 96.56 179 SER A CA 1
ATOM 1403 C C . SER A 1 179 ? -30.422 -11.441 55.207 1.00 96.56 179 SER A C 1
ATOM 1405 O O . SER A 1 179 ? -31.088 -11.597 56.229 1.00 96.56 179 SER A O 1
ATOM 1407 N N . PHE A 1 180 ? -29.382 -12.227 54.902 1.00 96.88 180 PHE A N 1
ATOM 1408 C CA . PHE A 1 180 ? -28.930 -13.313 55.771 1.00 96.88 180 PHE A CA 1
ATOM 1409 C C . PHE A 1 180 ? -28.398 -12.796 57.108 1.00 96.88 180 PHE A C 1
ATOM 1411 O O . PHE A 1 180 ? -28.806 -13.318 58.140 1.00 96.88 180 PHE A O 1
ATOM 1418 N N . LEU A 1 181 ? -27.589 -11.731 57.121 1.00 96.88 181 LEU A N 1
ATOM 1419 C CA . LEU A 1 181 ? -27.098 -11.129 58.368 1.00 96.88 181 LEU A CA 1
ATOM 1420 C C . LEU A 1 181 ? -28.249 -10.618 59.254 1.00 96.88 181 LEU A C 1
ATOM 1422 O O . LEU A 1 181 ? -28.220 -10.811 60.465 1.00 96.88 181 LEU A O 1
ATOM 1426 N N . LYS A 1 182 ? -29.308 -10.041 58.669 1.00 96.38 182 LYS A N 1
ATOM 1427 C CA . LYS A 1 182 ? -30.519 -9.614 59.406 1.00 96.38 182 LYS A CA 1
ATOM 1428 C C . LYS A 1 182 ? -31.315 -10.810 59.960 1.00 96.38 182 LYS A C 1
ATOM 1430 O O . LYS A 1 182 ? -31.863 -10.733 61.063 1.00 96.38 182 LYS A O 1
ATOM 1435 N N . ILE A 1 183 ? -31.359 -11.932 59.237 1.00 95.44 183 ILE A N 1
ATOM 1436 C CA . ILE A 1 183 ? -31.959 -13.195 59.712 1.00 95.44 183 ILE A CA 1
ATOM 1437 C C . ILE A 1 183 ? -31.115 -13.813 60.840 1.00 95.44 183 ILE A C 1
ATOM 1439 O O . ILE A 1 183 ? -31.665 -14.278 61.836 1.00 95.44 183 ILE A O 1
ATOM 1443 N N . GLU A 1 184 ? -29.789 -13.782 60.731 1.00 94.31 184 GLU A N 1
ATOM 1444 C CA . GLU A 1 184 ? -28.883 -14.302 61.756 1.00 94.31 184 GLU A CA 1
ATOM 1445 C C . GLU A 1 184 ? -28.903 -13.449 63.030 1.00 94.31 184 GLU A C 1
ATOM 1447 O O . GLU A 1 184 ? -29.008 -13.996 64.126 1.00 94.31 184 GLU A O 1
ATOM 1452 N N . GLU A 1 185 ? -28.900 -12.120 62.906 1.00 94.12 185 GLU A N 1
ATOM 1453 C CA . GLU A 1 185 ? -29.007 -11.189 64.034 1.00 94.12 185 GLU A CA 1
ATOM 1454 C C . GLU A 1 185 ? -30.342 -11.365 64.782 1.00 94.12 185 GLU A C 1
ATOM 1456 O O . GLU A 1 185 ? -30.376 -11.406 66.015 1.00 94.12 185 GLU A O 1
ATOM 1461 N N . THR A 1 186 ? -31.457 -11.534 64.060 1.00 92.62 186 THR A N 1
ATOM 1462 C CA . THR A 1 186 ? -32.763 -11.811 64.684 1.00 92.62 186 THR A CA 1
ATOM 1463 C C . THR A 1 186 ? -32.831 -13.209 65.301 1.00 92.62 186 THR A C 1
ATOM 1465 O O . THR A 1 186 ? -33.341 -13.347 66.414 1.00 92.62 186 THR A O 1
ATOM 1468 N N . ALA A 1 187 ? -32.235 -14.229 64.677 1.00 92.00 187 ALA A N 1
ATOM 1469 C CA . ALA A 1 187 ? -32.090 -15.554 65.282 1.00 92.00 187 ALA A CA 1
ATOM 1470 C C . ALA A 1 187 ? -31.206 -15.530 66.545 1.00 92.00 187 ALA A C 1
ATOM 1472 O O . ALA A 1 187 ? -31.526 -16.198 67.527 1.00 92.00 187 ALA A O 1
ATOM 1473 N N . ALA A 1 188 ? -30.128 -14.742 66.564 1.00 93.81 188 ALA A N 1
ATOM 1474 C CA . ALA A 1 188 ? -29.272 -14.551 67.734 1.00 93.81 188 ALA A CA 1
ATOM 1475 C C . ALA A 1 188 ? -30.022 -13.855 68.882 1.00 93.81 188 ALA A C 1
ATOM 1477 O O . ALA A 1 188 ? -29.970 -14.335 70.015 1.00 93.81 188 ALA A O 1
ATOM 1478 N N . LYS A 1 189 ? -30.799 -12.801 68.589 1.00 93.44 189 LYS A N 1
ATOM 1479 C CA . LYS A 1 189 ? -31.705 -12.157 69.560 1.00 93.44 189 LYS A CA 1
ATOM 1480 C C . LYS A 1 189 ? -32.701 -13.166 70.143 1.00 93.44 189 LYS A C 1
ATOM 1482 O O . LYS A 1 189 ? -32.823 -13.266 71.359 1.00 93.44 189 LYS A O 1
ATOM 1487 N N . PHE A 1 190 ? -33.350 -13.977 69.305 1.00 92.31 190 PHE A N 1
ATOM 1488 C CA . PHE A 1 190 ? -34.283 -15.012 69.763 1.00 92.31 190 PHE A CA 1
ATOM 1489 C C . PHE A 1 190 ? -33.623 -16.073 70.659 1.00 92.31 190 PHE A C 1
ATOM 1491 O O . PHE A 1 190 ? -34.191 -16.410 71.698 1.00 92.31 190 PHE A O 1
ATOM 1498 N N . ARG A 1 191 ? -32.408 -16.536 70.323 1.00 91.38 191 ARG A N 1
ATOM 1499 C CA . ARG A 1 191 ? -31.610 -17.437 71.181 1.00 91.38 191 ARG A CA 1
ATOM 1500 C C . ARG A 1 191 ? -31.296 -16.795 72.539 1.00 91.38 191 ARG A C 1
ATOM 1502 O O . ARG A 1 191 ? -31.473 -17.447 73.561 1.00 91.38 191 ARG A O 1
ATOM 1509 N N . ALA A 1 192 ? -30.876 -15.528 72.557 1.00 93.00 192 ALA A N 1
ATOM 1510 C CA . ALA A 1 192 ? -30.497 -14.815 73.780 1.00 93.00 192 ALA A CA 1
ATOM 1511 C C . ALA A 1 192 ? -31.691 -14.491 74.700 1.00 93.00 192 ALA A C 1
ATOM 1513 O O . ALA A 1 192 ? -31.563 -14.550 75.918 1.00 93.00 192 ALA A O 1
ATOM 1514 N N . THR A 1 193 ? -32.861 -14.169 74.137 1.00 86.5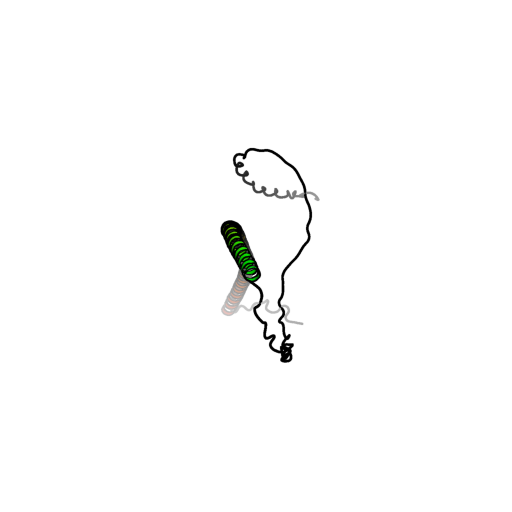0 193 THR A N 1
ATOM 1515 C CA . THR A 1 193 ? -34.090 -13.867 74.901 1.00 86.50 193 THR A CA 1
ATOM 1516 C C . THR A 1 193 ? -34.926 -15.121 75.219 1.00 86.50 193 THR A C 1
ATOM 1518 O O . THR A 1 193 ? -35.962 -15.020 75.870 1.00 86.50 193 THR A O 1
ATOM 1521 N N . GLY A 1 194 ? -34.532 -16.309 74.741 1.00 84.56 194 GLY A N 1
ATOM 1522 C CA . GLY A 1 194 ? -35.317 -17.547 74.883 1.00 84.56 194 GLY A CA 1
ATOM 1523 C C . GLY A 1 194 ? -36.641 -17.552 74.097 1.00 84.56 194 GLY A C 1
ATOM 1524 O O . GLY A 1 194 ? -37.508 -18.397 74.326 1.00 84.56 194 GLY A O 1
ATOM 1525 N N . TYR A 1 195 ? -36.829 -16.608 73.170 1.00 77.88 195 TYR A N 1
ATOM 1526 C CA . TYR A 1 195 ? -38.068 -16.463 72.409 1.00 77.88 195 TYR A CA 1
ATOM 1527 C C . TYR A 1 195 ? -38.122 -17.487 71.271 1.00 77.88 195 TYR A C 1
ATOM 1529 O O . TYR A 1 195 ? -37.353 -17.407 70.317 1.00 77.88 195 TYR A O 1
ATOM 1537 N N . THR A 1 196 ? -39.068 -18.427 71.327 1.00 80.69 196 THR A N 1
ATOM 1538 C CA . THR A 1 196 ? -39.279 -19.402 70.244 1.00 80.69 196 THR A CA 1
ATOM 1539 C C . THR A 1 196 ? -40.194 -18.816 69.153 1.00 80.69 196 THR A C 1
ATOM 1541 O O . THR A 1 196 ? -41.347 -18.484 69.452 1.00 80.69 196 THR A O 1
ATOM 1544 N N . PRO A 1 197 ? -39.750 -18.699 67.883 1.00 79.12 197 PRO A N 1
ATOM 1545 C CA . PRO A 1 197 ? -40.565 -18.124 66.811 1.00 79.12 197 PRO A CA 1
ATOM 1546 C C . PRO A 1 197 ? -41.811 -18.964 66.497 1.00 79.12 197 PRO A C 1
ATOM 1548 O O . PRO A 1 197 ? -41.724 -20.065 65.961 1.00 79.12 197 PRO A O 1
ATOM 1551 N N . ARG A 1 198 ? -43.004 -18.417 66.760 1.00 74.06 198 ARG A N 1
ATOM 1552 C CA . ARG A 1 198 ? -44.286 -19.143 66.615 1.00 74.06 198 ARG A CA 1
ATOM 1553 C C . ARG A 1 198 ? -44.692 -19.484 65.168 1.00 74.06 198 ARG A C 1
ATOM 1555 O O . ARG A 1 198 ? -45.687 -20.169 64.976 1.00 74.06 198 ARG A O 1
ATOM 1562 N N . LYS A 1 199 ? -43.945 -19.026 64.154 1.00 67.81 199 LYS A N 1
ATOM 1563 C CA . LYS A 1 199 ? -44.178 -19.305 62.717 1.00 67.81 199 LYS A CA 1
ATOM 1564 C C . LYS A 1 199 ? -43.302 -20.447 62.164 1.00 67.81 199 LYS A C 1
ATOM 1566 O O . LYS A 1 199 ? -43.045 -20.494 60.968 1.00 67.81 199 LYS A O 1
ATOM 1571 N N . LEU A 1 200 ? -42.814 -21.342 63.025 1.00 58.84 200 LEU A N 1
ATOM 1572 C CA . LEU A 1 200 ? -41.810 -22.361 62.680 1.00 58.84 200 LEU A CA 1
ATOM 1573 C C . LEU A 1 200 ? -42.307 -23.508 61.776 1.00 58.84 200 LEU A C 1
ATOM 1575 O O . LEU A 1 200 ? -41.487 -24.272 61.280 1.00 58.84 200 LEU A O 1
ATOM 1579 N N . LEU A 1 201 ? -43.620 -23.650 61.561 1.00 61.03 201 LEU A N 1
ATOM 1580 C CA . LEU A 1 201 ? -44.211 -24.738 60.775 1.00 61.03 201 LEU A CA 1
ATOM 1581 C C . LEU A 1 201 ? -45.284 -24.200 59.819 1.00 61.03 201 LEU A C 1
ATOM 1583 O O . LEU A 1 201 ? -46.403 -23.897 60.226 1.00 61.03 201 LEU A O 1
ATOM 1587 N N . GLY A 1 202 ? -44.934 -24.101 58.536 1.00 56.34 202 GLY A N 1
ATOM 1588 C CA . GLY A 1 202 ? -45.838 -23.714 57.455 1.00 56.34 202 GLY A CA 1
ATOM 1589 C C . GLY A 1 202 ? -45.335 -24.263 56.123 1.00 56.34 202 GLY A C 1
ATOM 1590 O O . GLY A 1 202 ? -44.477 -23.652 55.500 1.00 56.34 202 GLY A O 1
ATOM 1591 N N . CYS A 1 203 ? -45.879 -25.410 55.708 1.00 51.56 203 CYS A N 1
ATOM 1592 C CA . CYS A 1 203 ? -45.522 -26.144 54.487 1.00 51.56 203 CYS A CA 1
ATOM 1593 C C . CYS A 1 203 ? -44.102 -26.759 54.444 1.00 51.56 203 CYS A C 1
ATOM 1595 O O . CYS A 1 203 ? -43.315 -26.490 53.542 1.00 51.56 203 CYS A O 1
ATOM 1597 N N . CYS A 1 204 ? -43.831 -27.690 55.365 1.00 47.72 204 CYS A N 1
ATOM 1598 C CA . CYS A 1 204 ? -42.878 -28.786 55.134 1.00 47.72 204 CYS A CA 1
ATOM 1599 C C . CYS A 1 204 ? -43.654 -30.110 55.048 1.00 47.72 204 CYS A C 1
ATOM 1601 O O . CYS A 1 204 ? -43.610 -30.919 55.977 1.00 47.72 204 CYS A O 1
ATOM 1603 N N . THR A 1 205 ? -44.456 -30.312 53.996 1.00 44.91 205 THR A N 1
ATOM 1604 C CA . THR A 1 205 ? -45.143 -31.597 53.760 1.00 44.91 205 THR A CA 1
ATOM 1605 C C . THR A 1 205 ? -45.626 -31.736 52.315 1.00 44.91 205 THR A C 1
ATOM 1607 O O . THR A 1 205 ? -46.458 -30.939 51.891 1.00 44.91 205 THR A O 1
ATOM 1610 N N . ARG A 1 206 ? -45.195 -32.832 51.667 1.00 39.00 206 ARG A N 1
ATOM 1611 C CA . ARG A 1 206 ? -45.547 -33.292 50.306 1.00 39.00 206 ARG A CA 1
ATOM 1612 C C . ARG A 1 206 ? -44.969 -32.479 49.140 1.00 39.00 206 ARG A C 1
ATOM 1614 O O . ARG A 1 206 ? -44.847 -31.246 49.257 1.00 39.00 206 ARG A O 1
#

Radius of gyration: 52.13 Å; chains: 1; bounding box: 117×69×143 Å

Sequence (206 aa):
MAEEDQRAAYKAPAPFPRPTRPPPPPPPPPPAAPEERTSRAKKEEKEAPENNVSPAIAEKYSPAVPQKVADPVEKYSGGSIDRDAVLARVETEKRLALIKAWEESEKTNVDNKTYKKFSGIGAWENTKRSAIEAELKKIEEKLEKKKAEYAEMMKNKVVEIHKAAEEKRALVEAKKGESFLKIEETAAKFRATGYTPRKLLGCCTR

InterPro domains:
  IPR005516 Remorin, C-terminal [PF03763] (94-199)

pLDDT: mean 75.49, std 25.83, range [27.61, 98.62]

Organism: Eucalyptus globulus (NCBI:txid34317)